Protein AF-0000000082329472 (afdb_homodimer)

Solvent-accessible surface area (backbone atoms only — not comparable to full-atom values): 17984 Å² total; per-residue (Å²): 95,43,20,29,29,38,86,86,65,51,63,32,35,42,75,46,81,57,96,64,35,24,39,30,28,33,61,80,72,48,50,73,49,78,43,54,45,92,45,48,41,83,45,92,51,50,44,34,43,56,31,31,60,64,31,50,66,41,44,51,48,46,28,45,64,30,60,41,51,52,56,44,5,48,53,45,47,27,67,52,73,35,66,44,25,54,67,57,50,46,71,47,38,99,50,53,70,70,60,46,50,53,52,52,51,51,31,36,75,68,48,33,32,41,80,42,76,36,96,88,34,66,19,38,29,63,27,74,49,32,52,52,17,54,60,46,47,44,58,79,68,68,70,64,65,67,78,78,74,77,77,75,79,77,79,79,76,75,82,76,85,76,128,95,43,21,29,29,38,86,85,66,51,63,32,35,40,75,44,80,57,96,64,34,25,39,30,26,34,61,81,71,46,50,72,47,78,42,53,45,91,44,48,41,82,46,95,50,50,44,34,44,56,29,30,60,61,30,51,64,41,44,49,47,45,28,45,64,30,60,40,50,53,58,45,5,49,55,45,46,27,67,52,73,36,65,44,25,54,67,56,49,46,69,46,38,99,50,54,71,69,59,47,50,52,53,52,49,51,33,36,74,69,48,32,32,42,82,43,75,37,97,90,34,65,18,38,28,63,28,73,48,33,52,52,17,52,60,46,46,43,59,80,68,68,70,64,65,64,78,77,76,77,77,74,77,77,79,80,77,74,82,78,80,82,124

Foldseek 3Di:
DFKKAFPVRAIWAFDADDDFWTWTARLLPRDIDIDGPVGIDTDPDHPVRSNVVNDPPLQSLCVVLDDDPVLVVVQVCCVVVNKDAPVRCVVVDPDDSVRVVVSVVSCVVSQQWDWDDDPNGIIIHGDPSNVVNVVVVDDPCPPPPPPPPPPPPPPPPDPDDDD/DFWKAFPVRAIWAFDADDDFWTWTARLLPRDIDIDGPVGIDTDPDHPVRSNVVNDPPLQSLCVVQDDDPVLVVVQVCCVVVNKDAPVRCVVVDPDDSVRVVVSVVSCVVSQQKDWDDDPNGIIIHGDPSNVVNVVVVDDPPPPPPPPPPPPPPPPPPDPDDDD

Secondary structure (DSSP, 8-state):
-EEEE-TTS-EEEEEEE-SSEEEEE-TTT--EEEEEGGG-EEESS-HHHHHHTTS-HHHHHHHHH--SHHHHHHHHHHHHH--EEHHHHHHHSS--HHHHHHHHHHHHHTTSEEEEEETTEEEEEE-HHHHHHHHHHS-GGGGG-------------------/-EEEE-TTS-EEEEEEE-SSEEEEE-TTT--EEEEEGGG-EE-SS-HHHHHHTTS-HHHHHHHHH--SHHHHHHHHHHHHH--EEHHHHHHHSS--HHHHHHHHHHHHHTTSEEEEEETTEEEEEE-HHHHHHHHHHS-GGGGG-------------------

InterPro domains:
  IPR036390 Winged helix DNA-binding domain superfamily [SSF46785] (56-137)
  IPR055770 Protein of unknown function DUF7346 [PF24037] (1-138)

Sequence (326 aa):
MKSVQDDTGKRYLLLKRSEHASLVRDPRNGNECYVQNDRLEDLDESPLETSARTVDDPVRTLLTAVHDEATLGLLIELAERGPLGVRTVLDAYDFCESDLHGRLTVLTAAGLLAETEVAGERGYRITDKCERALEGIRSADADSEGPVESSGTASSGGPDSASMKSVQDDTGKRYLLLKRSEHASLVRDPRNGNECYVQNDRLEDLDESPLETSARTVDDPVRTLLTAVHDEATLGLLIELAERGPLGVRTVLDAYDFCESDLHGRLTVLTAAGLLAETEVAGERGYRITDKCERALEGIRSADADSEGPVESSGTASSGGPDSAS

Organism: NCBI:txid2816475

Radius of gyration: 26.62 Å; Cα contacts (8 Å, |Δi|>4): 536; chains: 2; bounding box: 48×108×80 Å

Structure (mmCIF, N/CA/C/O backbone):
data_AF-0000000082329472-model_v1
#
loop_
_entity.id
_entity.type
_entity.pdbx_description
1 polymer 'Uncharacterized protein'
#
loop_
_atom_site.group_PDB
_atom_site.id
_atom_site.type_symbol
_atom_site.label_atom_id
_atom_site.label_alt_id
_atom_site.label_comp_id
_atom_site.label_asym_id
_atom_site.label_entity_id
_atom_site.label_seq_id
_atom_site.pdbx_PDB_ins_code
_atom_site.Cartn_x
_atom_site.Cartn_y
_atom_site.Cartn_z
_atom_site.occupancy
_atom_site.B_iso_or_equiv
_atom_site.auth_seq_id
_atom_site.auth_comp_id
_atom_site.auth_asym_id
_atom_site.auth_atom_id
_atom_site.pdbx_PDB_model_num
ATOM 1 N N . MET A 1 1 ? -2.51 -21.016 -15.523 1 84 1 MET A N 1
ATOM 2 C CA . MET A 1 1 ? -2.783 -21.203 -14.102 1 84 1 MET A CA 1
ATOM 3 C C . MET A 1 1 ? -4.148 -20.625 -13.734 1 84 1 MET A C 1
ATOM 5 O O . MET A 1 1 ? -4.566 -19.609 -14.281 1 84 1 MET A O 1
ATOM 9 N N . LYS A 1 2 ? -4.957 -21.438 -12.828 1 90.88 2 LYS A N 1
ATOM 10 C CA . LYS A 1 2 ? -6.289 -21.016 -12.422 1 90.88 2 LYS A CA 1
ATOM 11 C C . LYS A 1 2 ? -6.387 -20.906 -10.898 1 90.88 2 LYS A C 1
ATOM 13 O O . LYS A 1 2 ? -5.547 -21.438 -10.18 1 90.88 2 LYS A O 1
ATOM 18 N N . SER A 1 3 ? -7.445 -20.078 -10.477 1 94.88 3 SER A N 1
ATOM 19 C CA . SER A 1 3 ? -7.719 -19.969 -9.047 1 94.88 3 SER A CA 1
ATOM 20 C C . SER A 1 3 ? -8.844 -20.906 -8.617 1 94.88 3 SER A C 1
ATOM 22 O O . SER A 1 3 ? -9.828 -21.062 -9.344 1 94.88 3 SER A O 1
ATOM 24 N N . VAL A 1 4 ? -8.656 -21.531 -7.477 1 95.81 4 VAL A N 1
ATOM 25 C CA . VAL A 1 4 ? -9.695 -22.422 -6.938 1 95.81 4 VAL A CA 1
ATOM 26 C C . VAL A 1 4 ? -9.898 -22.125 -5.453 1 95.81 4 VAL A C 1
ATOM 28 O O . VAL A 1 4 ? -9.078 -21.453 -4.828 1 95.81 4 VAL A O 1
ATOM 31 N N . GLN A 1 5 ? -11.031 -22.531 -4.977 1 95.81 5 GLN A N 1
ATOM 32 C CA . GLN A 1 5 ? -11.352 -22.375 -3.562 1 95.81 5 GLN A CA 1
ATOM 33 C C . GLN A 1 5 ? -11.875 -23.688 -2.967 1 95.81 5 GLN A C 1
ATOM 35 O O . GLN A 1 5 ? -12.648 -24.406 -3.609 1 95.81 5 GLN A O 1
ATOM 40 N N . ASP A 1 6 ? -11.492 -23.969 -1.751 1 94.88 6 ASP A N 1
ATOM 41 C CA . ASP A 1 6 ? -12 -25.188 -1.104 1 94.88 6 ASP A CA 1
ATOM 42 C C . ASP A 1 6 ? -13.273 -24.891 -0.314 1 94.88 6 ASP A C 1
ATOM 44 O O . ASP A 1 6 ? -13.805 -23.781 -0.371 1 94.88 6 ASP A O 1
ATOM 48 N N . ASP A 1 7 ? -13.773 -25.875 0.371 1 91.94 7 ASP A N 1
ATOM 49 C CA . ASP A 1 7 ? -15.062 -25.766 1.055 1 91.94 7 ASP A CA 1
ATOM 50 C C . ASP A 1 7 ? -14.969 -24.812 2.252 1 91.94 7 ASP A C 1
ATOM 52 O O . ASP A 1 7 ? -15.984 -24.344 2.752 1 91.94 7 ASP A O 1
ATOM 56 N N . THR A 1 8 ? -13.75 -24.531 2.709 1 91.31 8 THR A N 1
ATOM 57 C CA . THR A 1 8 ? -13.57 -23.656 3.854 1 91.31 8 THR A CA 1
ATOM 58 C C . THR A 1 8 ? -13.469 -22.203 3.402 1 91.31 8 THR A C 1
ATOM 60 O O . THR A 1 8 ? -13.477 -21.281 4.227 1 91.31 8 THR A O 1
ATOM 63 N N . GLY A 1 9 ? -13.359 -21.984 2.17 1 91.56 9 GLY A N 1
ATOM 64 C CA . GLY A 1 9 ? -13.219 -20.641 1.633 1 91.56 9 GLY A CA 1
ATOM 65 C C . GLY A 1 9 ? -11.781 -20.25 1.351 1 91.56 9 GLY A C 1
ATOM 66 O O . GLY A 1 9 ? -11.516 -19.156 0.863 1 91.56 9 GLY A O 1
ATOM 67 N N . LYS A 1 10 ? -10.953 -21.219 1.706 1 93 10 LYS A N 1
ATOM 68 C CA . LYS A 1 10 ? -9.547 -20.953 1.427 1 93 10 LYS A CA 1
ATOM 69 C C . LYS A 1 10 ? -9.266 -21 -0.073 1 93 10 LYS A C 1
ATOM 71 O O . LYS A 1 10 ? -9.773 -21.875 -0.783 1 93 10 LYS A O 1
ATOM 76 N N . ARG A 1 11 ? -8.461 -20.047 -0.45 1 93.81 11 ARG A N 1
ATOM 77 C CA . ARG A 1 11 ? -8.164 -19.922 -1.873 1 93.81 11 ARG A CA 1
ATOM 78 C C . ARG A 1 11 ? -6.793 -20.516 -2.195 1 93.81 11 ARG A C 1
ATOM 80 O O . ARG A 1 11 ? -5.867 -20.422 -1.386 1 93.81 11 ARG A O 1
ATOM 87 N N . TYR A 1 12 ? -6.68 -21.125 -3.449 1 95.19 12 TYR A N 1
ATOM 88 C CA . TYR A 1 12 ? -5.445 -21.734 -3.922 1 95.19 12 TYR A CA 1
ATOM 89 C C . TYR A 1 12 ? -5.207 -21.422 -5.395 1 95.19 12 TYR A C 1
ATOM 91 O O . TYR A 1 12 ? -6.113 -20.969 -6.094 1 95.19 12 TYR A O 1
ATOM 99 N N . LEU A 1 13 ? -3.957 -21.578 -5.742 1 95.31 13 LEU A N 1
ATOM 100 C CA . LEU A 1 13 ? -3.596 -21.609 -7.156 1 95.31 13 LEU A CA 1
ATOM 101 C C . LEU A 1 13 ? -3.535 -23.031 -7.684 1 95.31 13 LEU A C 1
ATOM 103 O O . LEU A 1 13 ? -2.826 -23.875 -7.129 1 95.31 13 LEU A O 1
ATOM 107 N N . LEU A 1 14 ? -4.238 -23.297 -8.781 1 95.31 14 LEU A N 1
ATOM 108 C CA . LEU A 1 14 ? -4.277 -24.641 -9.359 1 95.31 14 LEU A CA 1
ATOM 109 C C . LEU A 1 14 ? -3.061 -24.875 -10.25 1 95.31 14 LEU A C 1
ATOM 111 O O . LEU A 1 14 ? -2.83 -24.141 -11.211 1 95.31 14 LEU A O 1
ATOM 115 N N . LEU A 1 15 ? -2.342 -25.875 -9.906 1 93.19 15 LEU A N 1
ATOM 116 C CA . LEU A 1 15 ? -1.138 -26.203 -10.664 1 93.19 15 LEU A CA 1
ATOM 117 C C . LEU A 1 15 ? -1.403 -27.312 -11.664 1 93.19 15 LEU A C 1
ATOM 119 O O . LEU A 1 15 ? -0.982 -27.234 -12.82 1 93.19 15 LEU A O 1
ATOM 123 N N . LYS A 1 16 ? -2.07 -28.359 -11.234 1 94.5 16 LYS A N 1
ATOM 124 C CA . LYS A 1 16 ? -2.377 -29.531 -12.055 1 94.5 16 LYS A CA 1
ATOM 125 C C . LYS A 1 16 ? -3.635 -30.234 -11.547 1 94.5 16 LYS A C 1
ATOM 127 O O . LYS A 1 16 ? -3.812 -30.406 -10.344 1 94.5 16 LYS A O 1
ATOM 132 N N . ARG A 1 17 ? -4.504 -30.562 -12.492 1 93.62 17 ARG A N 1
ATOM 133 C CA . ARG A 1 17 ? -5.707 -31.312 -12.125 1 93.62 17 ARG A CA 1
ATOM 134 C C . ARG A 1 17 ? -5.641 -32.75 -12.648 1 93.62 17 ARG A C 1
ATOM 136 O O . ARG A 1 17 ? -5.289 -32.969 -13.805 1 93.62 17 ARG A O 1
ATOM 143 N N . SER A 1 18 ? -5.84 -33.688 -11.703 1 93.75 18 SER A N 1
ATOM 144 C CA . SER A 1 18 ? -5.922 -35.094 -12.094 1 93.75 18 SER A CA 1
ATOM 145 C C . SER A 1 18 ? -7.348 -35.625 -11.969 1 93.75 18 SER A C 1
ATOM 147 O O . SER A 1 18 ? -8.289 -34.844 -11.766 1 93.75 18 SER A O 1
ATOM 149 N N . GLU A 1 19 ? -7.469 -36.938 -12.109 1 93.94 19 GLU A N 1
ATOM 150 C CA . GLU A 1 19 ? -8.797 -37.562 -12.141 1 93.94 19 GLU A CA 1
ATOM 151 C C . GLU A 1 19 ? -9.516 -37.375 -10.805 1 93.94 19 GLU A C 1
ATOM 153 O O . GLU A 1 19 ? -10.719 -37.125 -10.773 1 93.94 19 GLU A O 1
ATOM 158 N N . HIS A 1 20 ? -8.812 -37.469 -9.656 1 93.69 20 HIS A N 1
ATOM 159 C CA . HIS A 1 20 ? -9.508 -37.5 -8.375 1 93.69 20 HIS A CA 1
ATOM 160 C C . HIS A 1 20 ? -9.031 -36.344 -7.477 1 93.69 20 HIS A C 1
ATOM 162 O O . HIS A 1 20 ? -9.711 -36 -6.52 1 93.69 20 HIS A O 1
ATOM 168 N N . ALA A 1 21 ? -7.84 -35.844 -7.781 1 96.25 21 ALA A N 1
ATOM 169 C CA . ALA A 1 21 ? -7.27 -34.781 -6.945 1 96.25 21 ALA A CA 1
ATOM 170 C C . ALA A 1 21 ? -6.512 -33.75 -7.789 1 96.25 21 ALA A C 1
ATOM 172 O O . ALA A 1 21 ? -6.176 -34.031 -8.945 1 96.25 21 ALA A O 1
ATOM 173 N N . SER A 1 22 ? -6.395 -32.594 -7.215 1 96.19 22 SER A N 1
ATOM 174 C CA . SER A 1 22 ? -5.652 -31.547 -7.883 1 96.19 22 SER A CA 1
ATOM 175 C C . SER A 1 22 ? -4.484 -31.062 -7.027 1 96.19 22 SER A C 1
ATOM 177 O O . SER A 1 22 ? -4.594 -30.984 -5.801 1 96.19 22 SER A O 1
ATOM 179 N N . LEU A 1 23 ? -3.363 -30.812 -7.727 1 96.69 23 LEU A N 1
ATOM 180 C CA . LEU A 1 23 ? -2.24 -30.141 -7.074 1 96.69 23 LEU A CA 1
ATOM 181 C C . LEU A 1 23 ? -2.459 -28.641 -7.031 1 96.69 23 LEU A C 1
ATOM 183 O O . LEU A 1 23 ? -2.678 -28 -8.062 1 96.69 23 LEU A O 1
ATOM 187 N N . VAL A 1 24 ? -2.467 -28.141 -5.742 1 96.12 24 VAL A N 1
ATOM 188 C CA . VAL A 1 24 ? -2.695 -26.703 -5.586 1 96.12 24 VAL A CA 1
ATOM 189 C C . VAL A 1 24 ? -1.565 -26.078 -4.766 1 96.12 24 VAL A C 1
ATOM 191 O O . VAL A 1 24 ? -0.831 -26.797 -4.074 1 96.12 24 VAL A O 1
ATOM 194 N N . ARG A 1 25 ? -1.377 -24.766 -4.93 1 95.38 25 ARG A N 1
ATOM 195 C CA . ARG A 1 25 ? -0.39 -24.016 -4.148 1 95.38 25 ARG A CA 1
ATOM 196 C C . ARG A 1 25 ? -1.062 -22.969 -3.273 1 95.38 25 ARG A C 1
ATOM 198 O O . ARG A 1 25 ? -1.956 -22.25 -3.732 1 95.38 25 ARG A O 1
ATOM 205 N N . ASP A 1 26 ? -0.664 -22.922 -2.072 1 92.75 26 ASP A N 1
ATOM 206 C CA . ASP A 1 26 ? -1.098 -21.875 -1.165 1 92.75 26 ASP A CA 1
ATOM 207 C C . ASP A 1 26 ? -0.363 -20.562 -1.454 1 92.75 26 ASP A C 1
ATOM 209 O O . ASP A 1 26 ? 0.863 -20.5 -1.344 1 92.75 26 ASP A O 1
ATOM 213 N N . PRO A 1 27 ? -1.113 -19.594 -1.785 1 89.88 27 PRO A N 1
ATOM 214 C CA . PRO A 1 27 ? -0.442 -18.328 -2.119 1 89.88 27 PRO A CA 1
ATOM 215 C C . PRO A 1 27 ? 0.218 -17.672 -0.908 1 89.88 27 PRO A C 1
ATOM 217 O O . PRO A 1 27 ? 1.045 -16.766 -1.063 1 89.88 27 PRO A O 1
ATOM 220 N N . ARG A 1 28 ? -0.053 -18.078 0.291 1 86.75 28 ARG A N 1
ATOM 221 C CA . ARG A 1 28 ? 0.457 -17.438 1.506 1 86.75 28 ARG A CA 1
ATOM 222 C C . ARG A 1 28 ? 1.895 -17.875 1.78 1 86.75 28 ARG A C 1
ATOM 224 O O .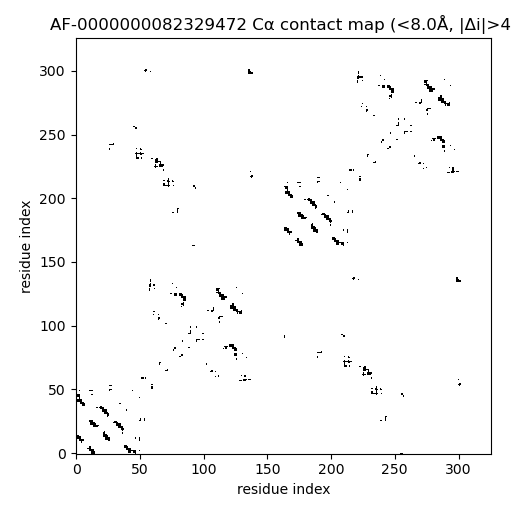 ARG A 1 28 ? 2.715 -17.062 2.221 1 86.75 28 ARG A O 1
ATOM 231 N N . ASN A 1 29 ? 2.113 -19.109 1.497 1 86.06 29 ASN A N 1
ATOM 232 C CA . ASN A 1 29 ? 3.434 -19.594 1.888 1 86.06 29 ASN A CA 1
ATOM 233 C C . ASN A 1 29 ? 4.113 -20.344 0.748 1 86.06 29 ASN A C 1
ATOM 235 O O . ASN A 1 29 ? 5.266 -20.766 0.877 1 86.06 29 ASN A O 1
ATOM 239 N N . GLY A 1 30 ? 3.467 -20.5 -0.301 1 88.62 30 GLY A N 1
ATOM 240 C CA . GLY A 1 30 ? 4.043 -21.141 -1.475 1 88.62 30 GLY A CA 1
ATOM 241 C C . GLY A 1 30 ? 4.02 -22.656 -1.401 1 88.62 30 GLY A C 1
ATOM 242 O O . GLY A 1 30 ? 4.457 -23.328 -2.332 1 88.62 30 GLY A O 1
ATOM 243 N N . ASN A 1 31 ? 3.445 -23.172 -0.32 1 91.81 31 ASN A N 1
ATOM 244 C CA . ASN A 1 31 ? 3.398 -24.625 -0.153 1 91.81 31 ASN A CA 1
ATOM 245 C C . ASN A 1 31 ? 2.412 -25.266 -1.123 1 91.81 31 ASN A C 1
ATOM 247 O O . ASN A 1 31 ? 1.354 -24.703 -1.406 1 91.81 31 ASN A O 1
ATOM 251 N N . GLU A 1 32 ? 2.865 -26.469 -1.584 1 95.12 32 GLU A N 1
ATOM 252 C CA . GLU A 1 32 ? 2.02 -27.234 -2.492 1 95.12 32 GLU A CA 1
ATOM 253 C C . GLU A 1 32 ? 1.398 -28.438 -1.788 1 95.12 32 GLU A C 1
ATOM 255 O O . GLU A 1 32 ? 2.051 -29.078 -0.969 1 95.12 32 GLU A O 1
ATOM 260 N N . CYS A 1 33 ? 0.104 -28.719 -2.076 1 95.56 33 CYS A N 1
ATOM 261 C CA . CYS A 1 33 ? -0.557 -29.891 -1.507 1 95.56 33 CYS A CA 1
ATOM 262 C C . CYS A 1 33 ? -1.614 -30.438 -2.459 1 95.56 33 CYS A C 1
ATOM 264 O O . CYS A 1 33 ? -2.018 -29.75 -3.402 1 95.56 33 CYS A O 1
ATOM 266 N N . TYR A 1 34 ? -1.961 -31.641 -2.26 1 96.69 34 TYR A N 1
ATOM 267 C CA . TYR A 1 34 ? -3.045 -32.25 -3.027 1 96.69 34 TYR A CA 1
ATOM 268 C C . TYR A 1 34 ? -4.379 -32.094 -2.311 1 96.69 34 TYR A C 1
ATOM 270 O O . TYR A 1 34 ? -4.465 -32.281 -1.096 1 96.69 34 TYR A O 1
ATOM 278 N N . VAL A 1 35 ? -5.395 -31.672 -3.057 1 95.75 35 VAL A N 1
ATOM 279 C CA . VAL A 1 35 ? -6.758 -31.547 -2.549 1 95.75 35 VAL A CA 1
ATOM 280 C C . VAL A 1 35 ? -7.719 -32.312 -3.447 1 95.75 35 VAL A C 1
ATOM 282 O O . VAL A 1 35 ? -7.586 -32.312 -4.672 1 95.75 35 VAL A O 1
ATOM 285 N N . GLN A 1 36 ? -8.641 -33.031 -2.791 1 96.25 36 GLN A N 1
ATOM 286 C CA . GLN A 1 36 ? -9.633 -33.781 -3.57 1 96.25 36 GLN A CA 1
ATOM 287 C C . GLN A 1 36 ? -10.445 -32.844 -4.457 1 96.25 36 GLN A C 1
ATOM 289 O O . GLN A 1 36 ? -10.82 -31.734 -4.027 1 96.25 36 GLN A O 1
ATOM 294 N N . ASN A 1 37 ? -10.703 -33.281 -5.664 1 95.44 37 ASN A N 1
ATOM 295 C CA . ASN A 1 37 ? -11.375 -32.438 -6.645 1 95.44 37 ASN A CA 1
ATOM 296 C C . ASN A 1 37 ? -12.766 -32.031 -6.168 1 95.44 37 ASN A C 1
ATOM 298 O O . ASN A 1 37 ? -13.227 -30.922 -6.461 1 95.44 37 ASN A O 1
ATOM 302 N N . ASP A 1 38 ? -13.445 -32.875 -5.441 1 94.88 38 ASP A N 1
ATOM 303 C CA . ASP A 1 38 ? -14.812 -32.594 -5.031 1 94.88 38 ASP A CA 1
ATOM 304 C C . ASP A 1 38 ? -14.859 -31.516 -3.959 1 94.88 38 ASP A C 1
ATOM 306 O O . ASP A 1 38 ? -15.922 -30.969 -3.654 1 94.88 38 ASP A O 1
ATOM 310 N N . ARG A 1 39 ? -13.695 -31.172 -3.49 1 95.62 39 ARG A N 1
ATOM 311 C CA . ARG A 1 39 ? -13.617 -30.125 -2.471 1 95.62 39 ARG A CA 1
ATOM 312 C C . ARG A 1 39 ? -13.219 -28.797 -3.086 1 95.62 39 ARG A C 1
ATOM 314 O O . ARG A 1 39 ? -13.062 -27.797 -2.375 1 95.62 39 ARG A O 1
ATOM 321 N N . LEU A 1 40 ? -13.023 -28.766 -4.352 1 95.88 40 LEU A N 1
ATOM 322 C CA . LEU A 1 40 ? -12.523 -27.562 -5 1 95.88 40 LEU A CA 1
ATOM 323 C C . LEU A 1 40 ? -13.555 -27 -5.977 1 95.88 40 LEU A C 1
ATOM 325 O O . LEU A 1 40 ? -14.242 -27.766 -6.656 1 95.88 40 LEU A O 1
ATOM 329 N N . GLU A 1 41 ? -13.641 -25.734 -5.992 1 96.12 41 GLU A N 1
ATOM 330 C CA . GLU A 1 41 ? -14.438 -25.016 -6.98 1 96.12 41 GLU A CA 1
ATOM 331 C C . GLU A 1 41 ? -13.594 -24 -7.742 1 96.12 41 GLU A C 1
ATOM 333 O O . GLU A 1 41 ? -12.734 -23.328 -7.16 1 96.12 41 GLU A O 1
ATOM 338 N N . ASP A 1 42 ? -13.844 -23.922 -8.984 1 95 42 ASP A N 1
ATOM 339 C CA . ASP A 1 42 ? -13.141 -22.938 -9.812 1 95 42 ASP A CA 1
ATOM 340 C C . ASP A 1 42 ? -13.617 -21.516 -9.5 1 95 42 ASP A C 1
ATOM 342 O O . ASP A 1 42 ? -14.812 -21.281 -9.328 1 95 42 ASP A O 1
ATOM 346 N N . LEU A 1 43 ? -12.656 -20.594 -9.445 1 93.31 43 LEU A N 1
ATOM 347 C CA . LEU A 1 43 ? -12.992 -19.188 -9.234 1 93.31 43 LEU A CA 1
ATOM 348 C C . LEU A 1 43 ? -12.773 -18.391 -10.508 1 93.31 43 LEU A C 1
ATOM 350 O O . LEU A 1 43 ? -11.906 -18.719 -11.32 1 93.31 43 LEU A O 1
ATOM 354 N N . ASP A 1 44 ? -13.516 -17.406 -10.688 1 90.38 44 ASP A N 1
ATOM 355 C CA . ASP A 1 44 ? -13.344 -16.484 -11.797 1 90.38 44 ASP A CA 1
ATOM 356 C C . ASP A 1 44 ? -12.25 -15.453 -11.492 1 90.38 44 ASP A C 1
ATOM 358 O O . ASP A 1 44 ? -11.828 -14.703 -12.375 1 90.38 44 ASP A O 1
ATOM 362 N N . GLU A 1 45 ? -11.641 -15.508 -10.461 1 90.88 45 GLU A N 1
ATOM 363 C CA . GLU A 1 45 ? -10.562 -14.633 -10.016 1 90.88 45 GLU A CA 1
ATOM 364 C C . GLU A 1 45 ? -9.227 -15.055 -10.617 1 90.88 45 GLU A C 1
ATOM 366 O O . GLU A 1 45 ? -8.922 -16.25 -10.711 1 90.88 45 GLU A O 1
ATOM 371 N N . SER A 1 46 ? -8.469 -14.094 -11.125 1 92.75 46 SER A N 1
ATOM 372 C CA . SER A 1 46 ? -7.164 -14.414 -11.688 1 92.75 46 SER A CA 1
ATOM 373 C C . SER A 1 46 ? -6.211 -14.938 -10.617 1 92.75 46 SER A C 1
ATOM 375 O O . SER A 1 46 ? -6.367 -14.617 -9.438 1 92.75 46 SER A O 1
ATOM 377 N N . PRO A 1 47 ? -5.18 -15.703 -11.023 1 93.75 47 PRO A N 1
ATOM 378 C CA . PRO A 1 47 ? -4.199 -16.219 -10.062 1 93.75 47 PRO A CA 1
ATOM 379 C C . PRO A 1 47 ? -3.482 -15.102 -9.305 1 93.75 47 PRO A C 1
ATOM 381 O O . PRO A 1 47 ? -3.221 -15.242 -8.109 1 93.75 47 PRO A O 1
ATOM 384 N N . LEU A 1 48 ? -3.248 -14.039 -10.016 1 95.38 48 LEU A N 1
ATOM 385 C CA . LEU A 1 48 ? -2.551 -12.938 -9.359 1 95.38 48 LEU A CA 1
ATOM 386 C C . LEU A 1 48 ? -3.461 -12.242 -8.352 1 95.38 48 LEU A C 1
ATOM 388 O O . LEU A 1 48 ? -3.002 -11.812 -7.289 1 95.38 48 LEU A O 1
ATOM 392 N N . GLU A 1 49 ? -4.691 -12.125 -8.672 1 94.06 49 GLU A N 1
ATOM 393 C CA . GLU A 1 49 ? -5.641 -11.57 -7.711 1 94.06 49 GLU A CA 1
ATOM 394 C C . GLU A 1 49 ? -5.762 -12.469 -6.477 1 94.06 49 GLU A C 1
ATOM 396 O O . GLU A 1 49 ? -5.891 -11.969 -5.355 1 94.06 49 GLU A O 1
ATOM 401 N N . THR A 1 50 ? -5.727 -13.758 -6.75 1 93.94 50 THR A N 1
ATOM 402 C CA . THR A 1 50 ? -5.762 -14.711 -5.645 1 93.94 50 THR A CA 1
ATOM 403 C C . THR A 1 50 ? -4.555 -14.523 -4.734 1 93.94 50 THR A C 1
ATOM 405 O O . THR A 1 50 ? -4.688 -14.531 -3.508 1 93.94 50 THR A O 1
ATOM 408 N N . SER A 1 51 ? -3.377 -14.336 -5.301 1 94.56 51 SER A N 1
ATOM 409 C CA . SER A 1 51 ? -2.174 -14.086 -4.512 1 94.56 51 SER A CA 1
ATOM 410 C C . SER A 1 51 ? -2.275 -12.773 -3.744 1 94.56 51 SER A C 1
ATOM 412 O O . SER A 1 51 ? -1.904 -12.703 -2.57 1 94.56 51 SER A O 1
ATOM 414 N N . ALA A 1 52 ? -2.842 -11.766 -4.375 1 95.25 52 ALA A N 1
ATOM 415 C CA . ALA A 1 52 ? -2.99 -10.453 -3.742 1 95.25 52 ALA A CA 1
ATOM 416 C C . ALA A 1 52 ? -3.895 -10.539 -2.516 1 95.25 52 ALA A C 1
ATOM 418 O O . ALA A 1 52 ? -3.725 -9.781 -1.559 1 95.25 52 ALA A O 1
ATOM 419 N N . ARG A 1 53 ? -4.781 -11.484 -2.482 1 93.12 53 ARG A N 1
ATOM 420 C CA . ARG A 1 53 ? -5.773 -11.578 -1.416 1 93.12 53 ARG A CA 1
ATOM 421 C C . ARG A 1 53 ? -5.152 -12.125 -0.136 1 93.12 53 ARG A C 1
ATOM 423 O O . ARG A 1 53 ? -5.82 -12.227 0.894 1 93.12 53 ARG A O 1
ATOM 430 N N . THR A 1 54 ? -3.865 -12.461 -0.217 1 91.69 54 THR A N 1
ATOM 431 C CA . THR A 1 54 ? -3.154 -12.773 1.017 1 91.69 54 THR A CA 1
ATOM 432 C C . THR A 1 54 ? -2.977 -11.531 1.877 1 91.69 54 THR A C 1
ATOM 434 O O . THR A 1 54 ? -2.664 -11.625 3.066 1 91.69 54 THR A O 1
ATOM 437 N N . VAL A 1 55 ? -3.156 -10.406 1.315 1 94.19 55 VAL A N 1
ATOM 438 C CA . VAL A 1 55 ? -3.182 -9.125 2.01 1 94.19 55 VAL A CA 1
ATOM 439 C C . VAL A 1 55 ? -4.621 -8.742 2.344 1 94.19 55 VAL A C 1
ATOM 441 O O . VAL A 1 55 ? -5.523 -8.93 1.524 1 94.19 55 VAL A O 1
ATOM 444 N N . ASP A 1 56 ? -4.809 -8.258 3.525 1 94.38 56 ASP A N 1
ATOM 445 C CA . ASP A 1 56 ? -6.16 -7.938 3.975 1 94.38 56 ASP A CA 1
ATOM 446 C C . ASP A 1 56 ? -6.797 -6.871 3.082 1 94.38 56 ASP A C 1
ATOM 448 O O . ASP A 1 56 ? -6.105 -5.996 2.559 1 94.38 56 ASP A O 1
ATOM 452 N N . ASP A 1 57 ? -8.062 -6.859 2.98 1 95.88 57 ASP A N 1
ATOM 453 C CA . ASP A 1 57 ? -8.836 -6.035 2.057 1 95.88 57 ASP A CA 1
ATOM 454 C C . ASP A 1 57 ? -8.562 -4.551 2.283 1 95.88 57 ASP A C 1
ATOM 456 O O . ASP A 1 57 ? -8.32 -3.805 1.332 1 95.88 57 ASP A O 1
ATOM 460 N N . PRO A 1 58 ? -8.594 -4.02 3.512 1 97.06 58 PRO A N 1
ATOM 461 C CA . PRO A 1 58 ? -8.352 -2.586 3.705 1 97.06 58 PRO A CA 1
ATOM 462 C C . PRO A 1 58 ? -6.996 -2.141 3.174 1 97.06 58 PRO A C 1
ATOM 464 O O . PRO A 1 58 ? -6.891 -1.086 2.541 1 97.06 58 PRO A O 1
ATOM 467 N N . VAL A 1 59 ? -6.012 -2.986 3.387 1 96.31 59 VAL A N 1
ATOM 468 C CA . VAL A 1 59 ? -4.668 -2.639 2.945 1 96.31 59 VAL A CA 1
ATOM 469 C C . VAL A 1 59 ? -4.586 -2.719 1.422 1 96.31 59 VAL A C 1
ATOM 471 O O . VAL A 1 59 ? -3.967 -1.867 0.781 1 96.31 59 VAL A O 1
ATOM 474 N N . ARG A 1 60 ? -5.227 -3.721 0.825 1 96.56 60 ARG A N 1
ATOM 475 C CA . ARG A 1 60 ? -5.246 -3.822 -0.631 1 96.56 60 ARG A CA 1
ATOM 476 C C . ARG A 1 60 ? -5.934 -2.615 -1.256 1 96.56 60 ARG A C 1
ATOM 478 O O . ARG A 1 60 ? -5.48 -2.09 -2.273 1 96.56 60 ARG A O 1
ATOM 485 N N . THR A 1 61 ? -7.02 -2.217 -0.612 1 97.31 61 THR A N 1
ATOM 486 C CA . THR A 1 61 ? -7.738 -1.046 -1.102 1 97.31 61 THR A CA 1
ATOM 487 C C . THR A 1 61 ? -6.859 0.198 -1.033 1 97.31 61 THR A C 1
ATOM 489 O O . THR A 1 61 ? -6.836 1.001 -1.968 1 97.31 61 THR A O 1
ATOM 492 N N . LEU A 1 62 ? -6.172 0.332 0.033 1 97.31 62 LEU A N 1
ATOM 493 C CA . LEU A 1 62 ? -5.238 1.441 0.191 1 97.31 62 LEU A CA 1
ATOM 494 C C . LEU A 1 62 ? -4.188 1.431 -0.916 1 97.31 62 LEU A C 1
ATOM 496 O O . LEU A 1 62 ? -3.945 2.457 -1.557 1 97.31 62 LEU A O 1
ATOM 500 N N . LEU A 1 63 ? -3.613 0.274 -1.203 1 95.81 63 LEU A N 1
ATOM 501 C CA . LEU A 1 63 ? -2.568 0.116 -2.209 1 95.81 63 LEU A CA 1
ATOM 502 C C . LEU A 1 63 ? -3.09 0.478 -3.596 1 95.81 63 LEU A C 1
ATOM 504 O O . LEU A 1 63 ? -2.367 1.07 -4.402 1 95.81 63 LEU A O 1
ATOM 508 N N . THR A 1 64 ? -4.289 0.185 -3.84 1 95.25 64 THR A N 1
ATOM 509 C CA . THR A 1 64 ? -4.812 0.361 -5.188 1 95.25 64 THR A CA 1
ATOM 510 C C . THR A 1 64 ? -5.363 1.771 -5.375 1 95.25 64 THR A C 1
ATOM 512 O O . THR A 1 64 ? -5.551 2.229 -6.504 1 95.25 64 THR A O 1
ATOM 515 N N . ALA A 1 65 ? -5.547 2.508 -4.254 1 96.94 65 ALA A N 1
ATOM 516 C CA . ALA A 1 65 ? -6.188 3.816 -4.355 1 96.94 65 ALA A CA 1
ATOM 517 C C . ALA A 1 65 ? -5.184 4.938 -4.098 1 96.94 65 ALA A C 1
ATOM 519 O O . ALA A 1 65 ? -5.414 6.082 -4.496 1 96.94 65 ALA A O 1
ATOM 520 N N . VAL A 1 66 ? -4.109 4.633 -3.422 1 96.25 66 VAL A N 1
ATOM 521 C CA . VAL A 1 66 ? -3.102 5.625 -3.062 1 96.25 66 VAL A CA 1
ATOM 522 C C . VAL A 1 66 ? -1.857 5.438 -3.928 1 96.25 66 VAL A C 1
ATOM 524 O O . VAL A 1 66 ? -1.174 4.418 -3.83 1 96.25 66 VAL A O 1
ATOM 527 N N . HIS A 1 67 ? -1.498 6.449 -4.699 1 90.88 67 HIS A N 1
ATOM 528 C CA . HIS A 1 67 ? -0.426 6.219 -5.664 1 90.88 67 HIS A CA 1
ATOM 529 C C . HIS A 1 67 ? 0.716 7.211 -5.461 1 90.88 67 HIS A C 1
ATOM 531 O O . HIS A 1 67 ? 1.648 7.262 -6.266 1 90.88 67 HIS A O 1
ATOM 537 N N . ASP A 1 68 ? 0.56 8.062 -4.418 1 95.31 68 ASP A N 1
ATOM 538 C CA . ASP A 1 68 ? 1.656 8.984 -4.121 1 95.31 68 ASP A CA 1
ATOM 539 C C . ASP A 1 68 ? 1.698 9.32 -2.635 1 95.31 68 ASP A C 1
ATOM 541 O O . ASP A 1 68 ? 0.742 9.055 -1.903 1 95.31 68 ASP A O 1
ATOM 545 N N . GLU A 1 69 ? 2.84 9.914 -2.262 1 95.5 69 GLU A N 1
ATOM 546 C CA . GLU A 1 69 ? 3.062 10.18 -0.846 1 95.5 69 GLU A CA 1
ATOM 547 C C . GLU A 1 69 ? 2.146 11.289 -0.344 1 95.5 69 GLU A C 1
ATOM 549 O O . GLU A 1 69 ? 1.729 11.289 0.816 1 95.5 69 GLU A O 1
ATOM 554 N N . ALA A 1 70 ? 1.798 12.242 -1.168 1 96.38 70 ALA A N 1
ATOM 555 C CA . ALA A 1 70 ? 0.893 13.312 -0.768 1 96.38 70 ALA A CA 1
ATOM 556 C C . ALA A 1 70 ? -0.485 12.766 -0.407 1 96.38 70 ALA A C 1
ATOM 558 O O . ALA A 1 70 ? -1.087 13.18 0.584 1 96.38 70 ALA A O 1
ATOM 559 N N . THR A 1 71 ? -0.958 11.852 -1.21 1 97.38 71 THR A N 1
ATOM 560 C CA . THR A 1 71 ? -2.244 11.227 -0.931 1 97.38 71 THR A CA 1
ATOM 561 C C . THR A 1 71 ? -2.186 10.422 0.366 1 97.38 71 THR A C 1
ATOM 563 O O . THR A 1 71 ? -3.1 10.492 1.189 1 97.38 71 THR A O 1
ATOM 566 N N . LEU A 1 72 ? -1.12 9.656 0.518 1 97.5 72 LEU A N 1
ATOM 567 C CA . LEU A 1 72 ? -0.93 8.93 1.77 1 97.5 72 LEU A CA 1
ATOM 568 C C . LEU A 1 72 ? -0.891 9.891 2.953 1 97.5 72 LEU A C 1
ATOM 570 O O . LEU A 1 72 ? -1.555 9.664 3.967 1 97.5 72 LEU A O 1
ATOM 574 N N . GLY A 1 73 ? -0.124 10.945 2.818 1 96.94 73 GLY A N 1
ATOM 575 C CA . GLY A 1 73 ? -0.026 11.953 3.865 1 96.94 73 GLY A CA 1
ATOM 576 C C . GLY A 1 73 ? -1.365 12.562 4.23 1 96.94 73 GLY A C 1
ATOM 577 O O . GLY A 1 73 ? -1.641 12.812 5.406 1 96.94 73 GLY A O 1
ATOM 578 N N . LEU A 1 74 ? -2.17 12.812 3.232 1 97.69 74 LEU A N 1
ATOM 579 C CA . LEU A 1 74 ? -3.496 13.375 3.471 1 97.69 74 LEU A CA 1
ATOM 580 C C . LEU A 1 74 ? -4.328 12.445 4.352 1 97.69 74 LEU A C 1
ATOM 582 O O . LEU A 1 74 ? -4.977 12.898 5.297 1 97.69 74 LEU A O 1
ATOM 586 N N . LEU A 1 75 ? -4.305 11.172 4.062 1 98.25 75 LEU A N 1
ATOM 587 C CA . LEU A 1 75 ? -5.051 10.211 4.863 1 98.25 75 LEU A CA 1
ATOM 588 C C . LEU A 1 75 ? -4.531 10.18 6.297 1 98.25 75 LEU A C 1
ATOM 590 O O . LEU A 1 75 ? -5.316 10.094 7.246 1 98.25 75 LEU A O 1
ATOM 594 N N . ILE A 1 76 ? -3.262 10.25 6.418 1 96.75 76 ILE A N 1
ATOM 595 C CA . ILE A 1 76 ? -2.654 10.227 7.746 1 96.75 76 ILE A CA 1
ATOM 596 C C . ILE A 1 76 ? -3.043 11.484 8.523 1 96.75 76 ILE A C 1
ATOM 598 O O . ILE A 1 76 ? -3.367 11.414 9.711 1 96.75 76 ILE A O 1
ATOM 602 N N . GLU A 1 77 ? -3.041 12.633 7.836 1 96.12 77 GLU A N 1
ATOM 603 C CA . GLU A 1 77 ? -3.477 13.867 8.477 1 96.12 77 GLU A CA 1
ATOM 604 C C . GLU A 1 77 ? -4.926 13.766 8.945 1 96.12 77 GLU A C 1
ATOM 606 O O . GLU A 1 77 ? -5.25 14.164 10.062 1 96.12 77 GLU A O 1
ATOM 611 N N . LEU A 1 78 ? -5.766 13.242 8.109 1 97.5 78 LEU A N 1
ATOM 612 C CA . LEU A 1 78 ? -7.172 13.102 8.477 1 97.5 78 LEU A CA 1
ATOM 613 C C . LEU A 1 78 ? -7.34 12.141 9.641 1 97.5 78 LEU A C 1
ATOM 615 O O . LEU A 1 78 ? -8.219 12.32 10.484 1 97.5 78 LEU A O 1
ATOM 619 N N . ALA A 1 79 ? -6.527 11.133 9.664 1 96.81 79 ALA A N 1
ATOM 620 C CA . ALA A 1 79 ? -6.586 10.164 10.758 1 96.81 79 ALA A CA 1
ATOM 621 C C . ALA A 1 79 ? -6.211 10.812 12.086 1 96.81 79 ALA A C 1
ATOM 623 O O . ALA A 1 79 ? -6.824 10.523 13.117 1 96.81 79 ALA A O 1
ATOM 624 N N . GLU A 1 80 ? -5.258 11.68 12.078 1 92.94 80 GLU A N 1
ATOM 625 C CA . GLU A 1 80 ? -4.707 12.234 13.312 1 92.94 80 GLU A CA 1
ATOM 626 C C . GLU A 1 80 ? -5.461 13.492 13.734 1 92.94 80 GLU A C 1
ATOM 628 O O . GLU A 1 80 ? -5.66 13.734 14.922 1 92.94 80 GLU A O 1
ATOM 633 N N . ARG A 1 81 ? -5.91 14.258 12.766 1 92.94 81 ARG A N 1
ATOM 634 C CA . ARG A 1 81 ? -6.539 15.539 13.07 1 92.94 81 ARG A CA 1
ATOM 635 C C . ARG A 1 81 ? -8.055 15.406 13.102 1 92.94 81 ARG A C 1
ATOM 637 O O . ARG A 1 81 ? -8.75 16.266 13.664 1 92.94 81 ARG A O 1
ATOM 644 N N . GLY A 1 82 ? -8.523 14.391 12.492 1 96.06 82 GLY A N 1
ATOM 645 C CA . GLY A 1 82 ? -9.961 14.297 12.273 1 96.06 82 GLY A CA 1
ATOM 646 C C . GLY A 1 82 ? -10.406 14.891 10.953 1 96.06 82 GLY A C 1
ATOM 647 O O . GLY A 1 82 ? -9.586 15.172 10.086 1 96.06 82 GLY A O 1
ATOM 648 N N . PRO A 1 83 ? -11.773 15.023 10.789 1 98 83 PRO A N 1
ATOM 649 C CA . PRO A 1 83 ? -12.312 15.539 9.523 1 98 83 PRO A CA 1
ATOM 650 C C . PRO A 1 83 ? -11.82 16.953 9.203 1 98 83 PRO A C 1
ATOM 652 O O . PRO A 1 83 ? -11.68 17.781 10.109 1 98 83 PRO A O 1
ATOM 655 N N . LEU A 1 84 ? -11.555 17.203 7.973 1 97.12 84 LEU A N 1
ATOM 656 C CA . LEU A 1 84 ? -11.117 18.516 7.504 1 97.12 84 LEU A CA 1
ATOM 657 C C . LEU A 1 84 ? -11.992 19 6.352 1 97.12 84 LEU A C 1
ATOM 659 O O . LEU A 1 84 ? -12.391 18.203 5.492 1 97.12 84 LEU A O 1
ATOM 663 N N . GLY A 1 85 ? -12.234 20.328 6.395 1 97.56 85 GLY A N 1
ATOM 664 C CA . GLY A 1 85 ? -12.922 20.938 5.27 1 97.56 85 GLY A CA 1
ATOM 665 C C . GLY A 1 85 ? -12.047 21.078 4.035 1 97.56 85 GLY A C 1
ATOM 666 O O . GLY A 1 85 ? -10.828 21.188 4.141 1 97.56 85 GLY A O 1
ATOM 667 N N . VAL A 1 86 ? -12.703 21.094 2.865 1 97.38 86 VAL A N 1
ATOM 668 C CA . VAL A 1 86 ? -12 21.188 1.593 1 97.38 86 VAL A CA 1
ATOM 669 C C . VAL A 1 86 ? -11.164 22.469 1.562 1 97.38 86 VAL A C 1
ATOM 671 O O . VAL A 1 86 ? -10 22.453 1.166 1 97.38 86 VAL A O 1
ATOM 674 N N . ARG A 1 87 ? -11.703 23.547 2.043 1 95.44 87 ARG A N 1
ATOM 675 C CA . ARG A 1 87 ? -11 24.828 2.043 1 95.44 87 ARG A CA 1
ATOM 676 C C . ARG A 1 87 ? -9.789 24.781 2.965 1 95.44 87 ARG A C 1
ATOM 678 O O . ARG A 1 87 ? -8.734 25.328 2.637 1 95.44 87 ARG A O 1
ATOM 685 N N . THR A 1 88 ? -10.008 24.172 4.105 1 93.94 88 THR A N 1
ATOM 686 C CA . THR A 1 88 ? -8.906 24.016 5.047 1 93.94 88 THR A CA 1
ATOM 687 C C . THR A 1 88 ? -7.762 23.234 4.41 1 93.94 88 THR A C 1
ATOM 689 O O . THR A 1 88 ? -6.594 23.609 4.555 1 93.94 88 THR A O 1
ATOM 692 N N . VAL A 1 89 ? -8.047 22.156 3.689 1 95.31 89 VAL A N 1
ATOM 693 C CA . VAL A 1 89 ? -7.047 21.312 3.031 1 95.31 89 VAL A CA 1
ATOM 694 C C . VAL A 1 89 ? -6.32 22.125 1.961 1 95.31 89 VAL A C 1
ATOM 696 O O . VAL A 1 89 ? -5.09 22.094 1.868 1 95.31 89 VAL A O 1
ATOM 699 N N . LEU A 1 90 ? -7.035 22.922 1.197 1 95.06 90 LEU A N 1
ATOM 700 C CA . LEU A 1 90 ? -6.453 23.734 0.125 1 95.06 90 LEU A CA 1
ATOM 701 C C . LEU A 1 90 ? -5.531 24.812 0.689 1 95.06 90 LEU A C 1
ATOM 703 O O . LEU A 1 90 ? -4.488 25.094 0.106 1 95.06 90 LEU A O 1
ATOM 707 N N . ASP A 1 91 ? -5.875 25.359 1.829 1 91.88 91 ASP A N 1
ATOM 708 C CA . ASP A 1 91 ? -5.105 26.438 2.449 1 91.88 91 ASP A CA 1
ATOM 709 C C . ASP A 1 91 ? -3.836 25.906 3.105 1 91.88 91 ASP A C 1
ATOM 711 O O . ASP A 1 91 ? -2.799 26.562 3.104 1 91.88 91 ASP A O 1
ATOM 715 N N . ALA A 1 92 ? -4 24.719 3.631 1 89.38 92 ALA A N 1
ATOM 716 C CA . ALA A 1 92 ? -2.936 24.203 4.484 1 89.38 92 ALA A CA 1
ATOM 717 C C . ALA A 1 92 ? -1.912 23.422 3.666 1 89.38 92 ALA A C 1
ATOM 719 O O . ALA A 1 92 ? -0.741 23.328 4.043 1 89.38 92 ALA A O 1
ATOM 720 N N . TYR A 1 93 ? -2.4 22.906 2.566 1 90.81 93 TYR A N 1
ATOM 721 C CA . TYR A 1 93 ? -1.522 21.984 1.844 1 90.81 93 TYR A CA 1
ATOM 722 C C . TYR A 1 93 ? -1.358 22.422 0.393 1 90.81 93 TYR A C 1
ATOM 724 O O . TYR A 1 93 ? -2.16 23.219 -0.121 1 90.81 93 TYR A O 1
ATOM 732 N N . ASP A 1 94 ? -0.33 22.047 -0.241 1 84.81 94 ASP A N 1
ATOM 733 C CA . ASP A 1 94 ? 0.07 22.547 -1.558 1 84.81 94 ASP A CA 1
ATOM 734 C C . ASP A 1 94 ? -0.652 21.781 -2.668 1 84.81 94 ASP A C 1
ATOM 736 O O . ASP A 1 94 ? -0.014 21.234 -3.574 1 84.81 94 ASP A O 1
ATOM 740 N N . PHE A 1 95 ? -2.006 21.719 -2.623 1 90.81 95 PHE A N 1
ATOM 741 C CA . PHE A 1 95 ? -2.814 21.156 -3.699 1 90.81 95 PHE A CA 1
ATOM 742 C C . PHE A 1 95 ? -3.486 22.266 -4.508 1 90.81 95 PHE A C 1
ATOM 744 O O . PHE A 1 95 ? -3.91 23.281 -3.947 1 90.81 95 PHE A O 1
ATOM 751 N N . CYS A 1 96 ? -3.51 22.094 -5.699 1 93.88 96 CYS A N 1
ATOM 752 C CA . CYS A 1 96 ? -4.5 22.859 -6.441 1 93.88 96 CYS A CA 1
ATOM 753 C C . CYS A 1 96 ? -5.879 22.219 -6.34 1 93.88 96 CYS A C 1
ATOM 755 O O . CYS A 1 96 ? -6 21.062 -5.969 1 93.88 96 CYS A O 1
ATOM 757 N N . GLU A 1 97 ? -6.898 23 -6.633 1 95.12 97 GLU A N 1
ATOM 758 C CA . GLU A 1 97 ? -8.273 22.562 -6.438 1 95.12 97 GLU A CA 1
ATOM 759 C C . GLU A 1 97 ? -8.578 21.312 -7.254 1 95.12 97 GLU A C 1
ATOM 761 O O . GLU A 1 97 ? -9.164 20.359 -6.738 1 95.12 97 GLU A O 1
ATOM 766 N N . SER A 1 98 ? -8.227 21.25 -8.5 1 96.31 98 SER A N 1
ATOM 767 C CA . SER A 1 98 ? -8.508 20.109 -9.352 1 96.31 98 SER A CA 1
ATOM 768 C C . SER A 1 98 ? -7.789 18.859 -8.867 1 96.31 98 SER A C 1
ATOM 770 O O . SER A 1 98 ? -8.344 17.75 -8.914 1 96.31 98 SER A O 1
ATOM 772 N N . ASP A 1 99 ? -6.586 19.031 -8.453 1 96.12 99 ASP A N 1
ATOM 773 C CA . ASP A 1 99 ? -5.781 17.922 -7.938 1 96.12 99 ASP A CA 1
ATOM 774 C C . ASP A 1 99 ? -6.402 17.328 -6.676 1 96.12 99 ASP A C 1
ATOM 776 O O . ASP A 1 99 ? -6.535 16.109 -6.555 1 96.12 99 ASP A O 1
ATOM 780 N N . LEU A 1 100 ? -6.754 18.188 -5.789 1 97.12 100 LEU A N 1
ATOM 781 C CA . LEU A 1 100 ? -7.391 17.734 -4.559 1 97.12 100 LEU A CA 1
ATOM 782 C C . LEU A 1 100 ? -8.711 17.031 -4.859 1 97.12 100 LEU A C 1
ATOM 784 O O . LEU A 1 100 ? -8.984 15.953 -4.316 1 97.12 100 LEU A O 1
ATOM 788 N N . HIS A 1 101 ? -9.523 17.562 -5.648 1 97.44 101 HIS A N 1
ATOM 789 C CA . HIS A 1 101 ? -10.82 16.984 -5.969 1 97.44 101 HIS A CA 1
ATOM 790 C C . HIS A 1 101 ? -10.664 15.594 -6.57 1 97.44 101 HIS A C 1
ATOM 792 O O . HIS A 1 101 ? -11.406 14.672 -6.223 1 97.44 101 HIS A O 1
ATOM 798 N N . GLY A 1 102 ? -9.727 15.469 -7.496 1 97.81 102 GLY A N 1
ATOM 799 C CA . GLY A 1 102 ? -9.461 14.156 -8.062 1 97.81 102 GLY A CA 1
ATOM 800 C C . GLY A 1 102 ? -9.117 13.109 -7.012 1 97.81 102 GLY A C 1
ATOM 801 O O . GLY A 1 102 ? -9.641 11.992 -7.047 1 97.81 102 GLY A O 1
ATOM 802 N N . ARG A 1 103 ? -8.258 13.445 -6.098 1 97.75 103 ARG A N 1
ATOM 803 C CA . ARG A 1 103 ? -7.867 12.531 -5.027 1 97.75 103 ARG A CA 1
ATOM 804 C C . ARG A 1 103 ? -9.055 12.195 -4.137 1 97.75 103 ARG A C 1
ATOM 806 O O . ARG A 1 103 ? -9.258 11.031 -3.768 1 97.75 103 ARG A O 1
ATOM 813 N N . LEU A 1 104 ? -9.82 13.234 -3.791 1 98.31 104 LEU A N 1
ATOM 814 C CA . LEU A 1 104 ? -10.992 13.031 -2.938 1 98.31 104 LEU A CA 1
ATOM 815 C C . LEU A 1 104 ? -12 12.109 -3.613 1 98.31 104 LEU A C 1
ATOM 817 O O . LEU A 1 104 ? -12.594 11.25 -2.961 1 98.31 104 LEU A O 1
ATOM 821 N N . THR A 1 105 ? -12.164 12.258 -4.887 1 98.31 105 THR A N 1
ATOM 822 C CA . THR A 1 105 ? -13.086 11.43 -5.656 1 98.31 105 THR A CA 1
ATOM 823 C C . THR A 1 105 ? -12.633 9.969 -5.656 1 98.31 105 THR A C 1
ATOM 825 O O . THR A 1 105 ? -13.422 9.07 -5.363 1 98.31 105 THR A O 1
ATOM 828 N N . VAL A 1 106 ? -11.461 9.711 -5.926 1 98.06 106 VAL A N 1
ATOM 829 C CA . VAL A 1 106 ? -10.906 8.359 -5.988 1 98.06 106 VAL A CA 1
ATOM 830 C C . VAL A 1 106 ? -10.992 7.707 -4.613 1 98.06 106 VAL A C 1
ATOM 832 O O . VAL A 1 106 ? -11.453 6.566 -4.488 1 98.06 106 VAL A O 1
ATOM 835 N N . LEU A 1 107 ? -10.555 8.414 -3.584 1 98.69 107 LEU A N 1
ATOM 836 C CA . LEU A 1 107 ? -10.508 7.867 -2.23 1 98.69 107 LEU A CA 1
ATOM 837 C C . LEU A 1 107 ? -11.906 7.598 -1.704 1 98.69 107 LEU A C 1
ATOM 839 O O . LEU A 1 107 ? -12.125 6.625 -0.977 1 98.69 107 LEU A O 1
ATOM 843 N N . THR A 1 108 ? -12.859 8.477 -2.047 1 98.81 108 THR A N 1
ATOM 844 C CA . THR A 1 108 ? -14.25 8.273 -1.649 1 98.81 108 THR A CA 1
ATOM 845 C C . THR A 1 108 ? -14.844 7.062 -2.367 1 98.81 108 THR A C 1
ATOM 847 O O . THR A 1 108 ? -15.5 6.227 -1.743 1 98.81 108 THR A O 1
ATOM 850 N N . ALA A 1 109 ? -14.578 6.926 -3.637 1 98.56 109 ALA A N 1
ATOM 851 C CA . ALA A 1 109 ? -15.062 5.789 -4.414 1 98.56 109 ALA A CA 1
ATOM 852 C C . ALA A 1 109 ? -14.477 4.48 -3.891 1 98.56 109 ALA A C 1
ATOM 854 O O . ALA A 1 109 ? -15.141 3.439 -3.922 1 98.56 109 ALA A O 1
ATOM 855 N N . ALA A 1 110 ? -13.289 4.527 -3.363 1 98.06 110 ALA A N 1
ATOM 856 C CA . ALA A 1 110 ? -12.602 3.35 -2.844 1 98.06 110 ALA A CA 1
ATOM 857 C C . ALA A 1 110 ? -13.086 3.01 -1.437 1 98.06 110 ALA A C 1
ATOM 859 O O . ALA A 1 110 ? -12.688 1.991 -0.867 1 98.06 110 ALA A O 1
ATOM 860 N N . GLY A 1 111 ? -13.859 3.895 -0.889 1 98.75 111 GLY A N 1
ATOM 861 C CA . GLY A 1 111 ? -14.398 3.658 0.44 1 98.75 111 GLY A CA 1
ATOM 862 C C . GLY A 1 111 ? -13.438 4.035 1.552 1 98.75 111 GLY A C 1
ATOM 863 O O . GLY A 1 111 ? -13.602 3.6 2.693 1 98.75 111 GLY A O 1
ATOM 864 N N . LEU A 1 112 ? -12.445 4.793 1.273 1 98.81 112 LEU A N 1
ATOM 865 C CA . LEU A 1 112 ? -11.453 5.184 2.271 1 98.81 112 LEU A CA 1
ATOM 866 C C . LEU A 1 112 ? -11.82 6.516 2.914 1 98.81 112 LEU A C 1
ATOM 868 O O . LEU A 1 112 ? -11.43 6.793 4.047 1 98.81 112 LEU A O 1
ATOM 872 N N . LEU A 1 113 ? -12.555 7.328 2.176 1 98.88 113 LEU A N 1
ATOM 873 C CA . LEU A 1 113 ? -13.047 8.602 2.689 1 98.88 113 LEU A CA 1
ATOM 874 C C . LEU A 1 113 ? -14.57 8.648 2.66 1 98.88 113 LEU A C 1
ATOM 876 O O . LEU A 1 113 ? -15.203 7.988 1.83 1 98.88 113 LEU A O 1
ATOM 880 N N . ALA A 1 114 ? -15.109 9.367 3.531 1 98.88 114 ALA A N 1
ATOM 881 C CA . ALA A 1 114 ? -16.531 9.703 3.535 1 98.88 114 ALA A CA 1
ATOM 882 C C . ALA A 1 114 ? -16.734 11.211 3.643 1 98.88 114 ALA A C 1
ATOM 884 O O . ALA A 1 114 ? -16.031 11.891 4.402 1 98.88 114 ALA A O 1
ATOM 885 N N . GLU A 1 115 ? -17.672 11.727 2.852 1 98.5 115 GLU A N 1
ATOM 886 C CA . GLU A 1 115 ? -18 13.148 2.928 1 98.5 115 GLU A CA 1
ATOM 887 C C . GLU A 1 115 ? -18.688 13.484 4.25 1 98.5 115 GLU A C 1
ATOM 889 O O . GLU A 1 115 ? -19.484 12.688 4.762 1 98.5 115 GLU A O 1
ATOM 894 N N . THR A 1 116 ? -18.328 14.617 4.805 1 98.25 116 THR A N 1
ATOM 895 C CA . THR A 1 116 ? -18.953 15.109 6.027 1 98.25 116 THR A CA 1
ATOM 896 C C . THR A 1 116 ? -19 16.641 6.031 1 98.25 116 THR A C 1
ATOM 898 O O . THR A 1 116 ? -18.531 17.281 5.09 1 98.25 116 THR A O 1
ATOM 901 N N . GLU A 1 117 ? -19.734 17.203 6.988 1 97.56 117 GLU A N 1
ATOM 902 C CA . GLU A 1 117 ? -19.766 18.656 7.176 1 97.56 117 GLU A CA 1
ATOM 903 C C . GLU A 1 117 ? -18.797 19.094 8.273 1 97.56 117 GLU A C 1
ATOM 905 O O . GLU A 1 117 ? -18.812 18.531 9.375 1 97.56 117 GLU A O 1
ATOM 910 N N . VAL A 1 118 ? -17.938 19.984 7.914 1 96.94 118 VAL A N 1
ATOM 911 C CA . VAL A 1 118 ? -17 20.562 8.875 1 96.94 118 VAL A CA 1
ATOM 912 C C . VAL A 1 118 ? -17.203 22.062 8.945 1 96.94 118 VAL A C 1
ATOM 914 O O . VAL A 1 118 ? -16.938 22.781 7.973 1 96.94 118 VAL A O 1
ATOM 917 N N . ALA A 1 119 ? -17.609 22.562 10.141 1 94.88 119 ALA A N 1
ATOM 918 C CA . ALA A 1 119 ? -17.875 23.984 10.336 1 94.88 119 ALA A CA 1
ATOM 919 C C . ALA A 1 119 ? -18.781 24.531 9.242 1 94.88 119 ALA A C 1
ATOM 921 O O . ALA A 1 119 ? -18.484 25.562 8.641 1 94.88 119 ALA A O 1
ATOM 922 N N . GLY A 1 120 ? -19.781 23.781 8.836 1 95.62 120 GLY A N 1
ATOM 923 C CA . GLY A 1 120 ? -20.812 24.203 7.906 1 95.62 120 GLY A CA 1
ATOM 924 C C . GLY A 1 120 ? -20.406 24.062 6.453 1 95.62 120 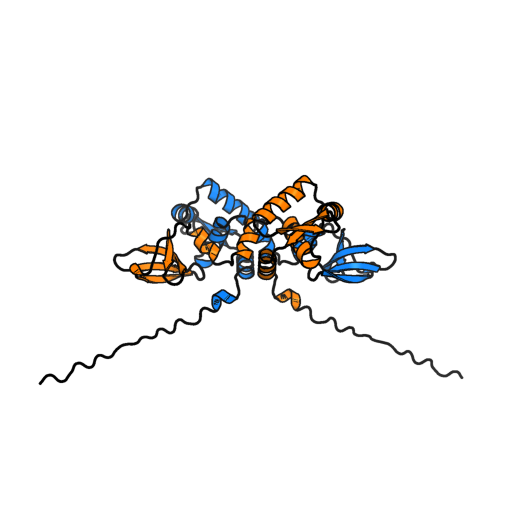GLY A C 1
ATOM 925 O O . GLY A 1 120 ? -21.141 24.469 5.551 1 95.62 120 GLY A O 1
ATOM 926 N N . GLU A 1 121 ? -19.281 23.547 6.238 1 95.94 121 GLU A N 1
ATOM 927 C CA . GLU A 1 121 ? -18.797 23.375 4.867 1 95.94 121 GLU A CA 1
ATOM 928 C C . GLU A 1 121 ? -18.516 21.922 4.547 1 95.94 121 GLU A C 1
ATOM 930 O O . GLU A 1 121 ? -18.406 21.078 5.453 1 95.94 121 GLU A O 1
ATOM 935 N N . ARG A 1 122 ? -18.406 21.672 3.225 1 97.31 122 ARG A N 1
ATOM 936 C CA . ARG A 1 122 ? -18.094 20.312 2.795 1 97.31 122 ARG A CA 1
ATOM 937 C C . ARG A 1 122 ? -16.688 19.891 3.254 1 97.31 122 ARG A C 1
ATOM 939 O O . ARG A 1 122 ? -15.734 20.656 3.096 1 97.31 122 ARG A O 1
ATOM 946 N N . GLY A 1 123 ? -16.609 18.703 3.85 1 98.56 123 GLY A N 1
ATOM 947 C CA . GLY A 1 123 ? -15.352 18.141 4.281 1 98.56 123 GLY A CA 1
ATOM 948 C C . GLY A 1 123 ? -15.305 16.625 4.164 1 98.56 123 GLY A C 1
ATOM 949 O O . GLY A 1 123 ? -16.188 16.016 3.557 1 98.56 123 GLY A O 1
ATOM 950 N N . TYR A 1 124 ? -14.234 16.062 4.645 1 98.75 124 TYR A N 1
ATOM 951 C CA . TYR A 1 124 ? -14.055 14.609 4.539 1 98.75 124 TYR A CA 1
ATOM 952 C C . TYR A 1 124 ? -13.414 14.047 5.801 1 98.75 124 TYR A C 1
ATOM 954 O O . TYR A 1 124 ? -12.641 14.734 6.469 1 98.75 124 TYR A O 1
ATOM 962 N N . ARG A 1 125 ? -13.789 12.836 6.113 1 98.75 125 ARG A N 1
ATOM 963 C CA . ARG A 1 125 ? -13.18 12.031 7.168 1 98.75 125 ARG A CA 1
ATOM 964 C C . ARG A 1 125 ? -12.773 10.664 6.645 1 98.75 125 ARG A C 1
ATOM 966 O O . ARG A 1 125 ? -13.312 10.188 5.645 1 98.75 125 ARG A O 1
ATOM 973 N N . ILE A 1 126 ? -11.828 10.016 7.328 1 98.69 126 ILE A N 1
ATOM 974 C CA . ILE A 1 126 ? -11.484 8.648 6.938 1 98.69 126 ILE A CA 1
ATOM 975 C C . ILE A 1 126 ? -12.57 7.691 7.422 1 98.69 126 ILE A C 1
ATOM 977 O O . ILE A 1 126 ? -13.25 7.961 8.414 1 98.69 126 ILE A O 1
ATOM 981 N N . THR A 1 127 ? -12.719 6.637 6.723 1 98.81 127 THR A N 1
ATOM 982 C CA . THR A 1 127 ? -13.648 5.582 7.109 1 98.81 127 THR A CA 1
ATOM 983 C C . THR A 1 127 ? -12.969 4.582 8.039 1 98.81 127 THR A C 1
ATOM 985 O O . THR A 1 127 ? -11.758 4.641 8.242 1 98.81 127 THR A O 1
ATOM 988 N N . ASP A 1 128 ? -13.812 3.689 8.625 1 98.31 128 ASP A N 1
ATOM 989 C CA . ASP A 1 128 ? -13.266 2.584 9.414 1 98.31 128 ASP A CA 1
ATOM 990 C C . ASP A 1 128 ? -12.32 1.733 8.578 1 98.31 128 ASP A C 1
ATOM 992 O O . ASP A 1 128 ? -11.305 1.245 9.078 1 98.31 128 ASP A O 1
ATOM 996 N N . LYS A 1 129 ? -12.656 1.505 7.328 1 98.19 129 LYS A N 1
ATOM 997 C CA . LYS A 1 129 ? -11.805 0.748 6.414 1 98.19 129 LYS A CA 1
ATOM 998 C C . LYS A 1 129 ? -10.43 1.397 6.277 1 98.19 129 LYS A C 1
ATOM 1000 O O . LYS A 1 129 ? -9.406 0.71 6.312 1 98.19 129 LYS A O 1
ATOM 1005 N N . CYS A 1 130 ? -10.469 2.684 6.125 1 98.56 130 CYS A N 1
ATOM 1006 C CA . CYS A 1 130 ? -9.211 3.408 5.984 1 98.56 130 CYS A CA 1
ATOM 1007 C C . CYS A 1 130 ? -8.383 3.326 7.262 1 98.56 130 CYS A C 1
ATOM 1009 O O . CYS A 1 130 ? -7.164 3.172 7.211 1 98.56 130 CYS A O 1
ATOM 1011 N N . GLU A 1 131 ? -9.07 3.477 8.383 1 97.31 131 GLU A N 1
ATOM 1012 C CA . GLU A 1 131 ? -8.367 3.361 9.656 1 97.31 131 GLU A CA 1
ATOM 1013 C C . GLU A 1 131 ? -7.664 2.014 9.789 1 97.31 131 GLU A C 1
ATOM 1015 O O . GLU A 1 131 ? -6.5 1.948 10.18 1 97.31 131 GLU A O 1
ATOM 1020 N N . ARG A 1 132 ? -8.312 0.996 9.445 1 96.25 132 ARG A N 1
ATOM 1021 C CA . ARG A 1 132 ? -7.742 -0.347 9.5 1 96.25 132 ARG A CA 1
ATOM 1022 C C . ARG A 1 132 ? -6.578 -0.489 8.523 1 96.25 132 ARG A C 1
ATOM 1024 O O . ARG A 1 132 ? -5.574 -1.136 8.844 1 96.25 132 ARG A O 1
ATOM 1031 N N . ALA A 1 133 ? -6.707 0.078 7.371 1 96.88 133 ALA A N 1
ATOM 1032 C CA . ALA A 1 133 ? -5.641 0.024 6.375 1 96.88 133 ALA A CA 1
ATOM 1033 C C . ALA A 1 133 ? -4.375 0.708 6.891 1 96.88 133 ALA A C 1
ATOM 1035 O O . ALA A 1 133 ? -3.279 0.155 6.789 1 96.88 133 ALA A O 1
ATOM 1036 N N . LEU A 1 134 ? -4.586 1.882 7.426 1 96.44 134 LEU A N 1
ATOM 1037 C CA . LEU 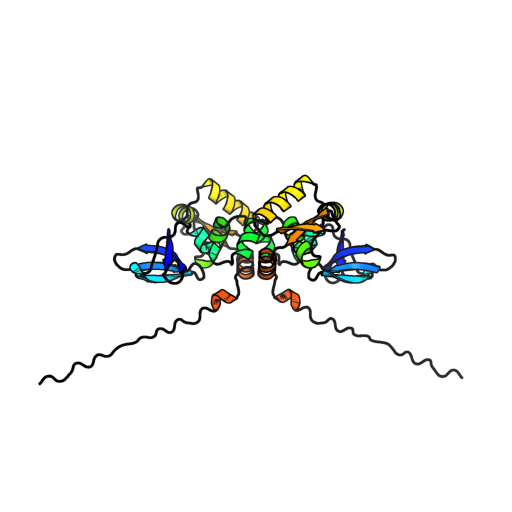A 1 134 ? -3.443 2.641 7.93 1 96.44 134 LEU A CA 1
ATOM 1038 C C . LEU A 1 134 ? -2.777 1.913 9.094 1 96.44 134 LEU A C 1
ATOM 1040 O O . LEU A 1 134 ? -1.549 1.912 9.203 1 96.44 134 LEU A O 1
ATOM 1044 N N . GLU A 1 135 ? -3.576 1.317 9.961 1 93.06 135 GLU A N 1
ATOM 1045 C CA . GLU A 1 135 ? -3.035 0.521 11.062 1 93.06 135 GLU A CA 1
ATOM 1046 C C . GLU A 1 135 ? -2.211 -0.653 10.539 1 93.06 135 GLU A C 1
ATOM 1048 O O . GLU A 1 135 ? -1.188 -1.01 11.125 1 93.06 135 GLU A O 1
ATOM 1053 N N . GLY A 1 136 ? -2.672 -1.175 9.453 1 93.06 136 GLY A N 1
ATOM 1054 C CA . GLY A 1 136 ? -2.027 -2.342 8.867 1 93.06 136 GLY A CA 1
ATOM 1055 C C . GLY A 1 136 ? -0.679 -2.033 8.25 1 93.06 136 GLY A C 1
ATOM 1056 O O . GLY A 1 136 ? 0.127 -2.936 8.023 1 93.06 136 GLY A O 1
ATOM 1057 N N . ILE A 1 137 ? -0.422 -0.799 7.988 1 93.38 137 ILE A N 1
ATOM 1058 C CA . ILE A 1 137 ? 0.843 -0.507 7.32 1 93.38 137 ILE A CA 1
ATOM 1059 C C . ILE A 1 137 ? 1.756 0.271 8.266 1 93.38 137 ILE A C 1
ATOM 1061 O O . ILE A 1 137 ? 2.891 0.602 7.91 1 93.38 137 ILE A O 1
ATOM 1065 N N . ARG A 1 138 ? 1.287 0.561 9.422 1 82.06 138 ARG A N 1
ATOM 1066 C CA . ARG A 1 138 ? 2.102 1.277 10.398 1 82.06 138 ARG A CA 1
ATOM 1067 C C . ARG A 1 138 ? 3.117 0.347 11.055 1 82.06 138 ARG A C 1
ATOM 1069 O O . ARG A 1 138 ? 2.84 -0.836 11.258 1 82.06 138 ARG A O 1
ATOM 1076 N N . SER A 1 139 ? 4.469 0.677 10.992 1 66 139 SER A N 1
ATOM 1077 C CA . SER A 1 139 ? 5.535 -0.11 11.602 1 66 139 SER A CA 1
ATOM 1078 C C . SER A 1 139 ? 5.32 -0.267 13.102 1 66 139 SER A C 1
ATOM 1080 O O . SER A 1 139 ? 4.828 0.65 13.758 1 66 139 SER A O 1
ATOM 1082 N N . ALA A 1 140 ? 5.27 -1.561 13.602 1 50.28 140 ALA A N 1
ATOM 1083 C CA . ALA A 1 140 ? 5.207 -1.825 15.039 1 50.28 140 ALA A CA 1
ATOM 1084 C C . ALA A 1 140 ? 6.184 -0.932 15.805 1 50.28 140 ALA A C 1
ATOM 1086 O O . ALA A 1 140 ? 5.926 -0.565 16.953 1 50.28 140 ALA A O 1
ATOM 1087 N N . ASP A 1 141 ? 7.371 -0.674 15.344 1 48.03 141 ASP A N 1
ATOM 1088 C CA . ASP A 1 141 ? 8.422 -0.071 16.156 1 48.03 141 ASP A CA 1
ATOM 1089 C C . ASP A 1 141 ? 8.078 1.377 16.516 1 48.03 141 ASP A C 1
ATOM 1091 O O . ASP A 1 141 ? 8.82 2.033 17.25 1 48.03 141 ASP A O 1
ATOM 1095 N N . ALA A 1 142 ? 7.172 1.98 15.867 1 46.84 142 ALA A N 1
ATOM 1096 C CA . ALA A 1 142 ? 7.031 3.391 16.219 1 46.84 142 ALA A CA 1
ATOM 1097 C C . ALA A 1 142 ? 6.727 3.553 17.703 1 46.84 142 ALA A C 1
ATOM 1099 O O . ALA A 1 142 ? 6.969 4.613 18.281 1 46.84 142 ALA A O 1
ATOM 1100 N N . ASP A 1 143 ? 5.977 2.693 18.219 1 42.19 143 ASP A N 1
ATOM 1101 C CA . ASP A 1 143 ? 5.609 2.98 19.609 1 42.19 143 ASP A CA 1
ATOM 1102 C C . ASP A 1 143 ? 6.816 2.854 20.531 1 42.19 143 ASP A C 1
ATOM 1104 O O . ASP A 1 143 ? 6.695 3.039 21.75 1 42.19 143 ASP A O 1
ATOM 1108 N N . SER A 1 144 ? 7.805 2.199 20.062 1 38.25 144 SER A N 1
ATOM 1109 C CA . SER A 1 144 ? 8.758 1.976 21.141 1 38.25 144 SER A CA 1
ATOM 1110 C C . SER A 1 144 ? 9.492 3.262 21.5 1 38.25 144 SER A C 1
ATOM 1112 O O . SER A 1 144 ? 10.719 3.264 21.656 1 38.25 144 SER A O 1
ATOM 1114 N N . GLU A 1 145 ? 9.133 4.348 21 1 38.75 145 GLU A N 1
ATOM 1115 C CA . GLU A 1 145 ? 9.883 5.41 21.656 1 38.75 145 GLU A CA 1
ATOM 1116 C C . GLU A 1 145 ? 9.633 5.414 23.156 1 38.75 145 GLU A C 1
ATOM 1118 O O . GLU A 1 145 ? 8.484 5.43 23.609 1 38.75 145 GLU A O 1
ATOM 1123 N N . GLY A 1 146 ? 10.469 4.766 23.906 1 35.84 146 GLY A N 1
ATOM 1124 C CA . GLY A 1 146 ? 10.594 4.82 25.359 1 35.84 146 GLY A CA 1
ATOM 1125 C C . GLY A 1 146 ? 10.297 6.195 25.922 1 35.84 146 GLY A C 1
ATOM 1126 O O . GLY A 1 146 ? 10.312 7.191 25.203 1 35.84 146 GLY A O 1
ATOM 1127 N N . PRO A 1 147 ? 9.562 6.281 26.906 1 39.66 147 PRO A N 1
ATOM 1128 C CA . PRO A 1 147 ? 9.25 7.504 27.656 1 39.66 147 PRO A CA 1
ATOM 1129 C C . PRO A 1 147 ? 10.461 8.43 27.797 1 39.66 147 PRO A C 1
ATOM 1131 O O . PRO A 1 147 ? 11.586 7.961 27.969 1 39.66 147 PRO A O 1
ATOM 1134 N N . VAL A 1 148 ? 10.594 9.43 27.094 1 39.06 148 VAL A N 1
ATOM 1135 C CA . VAL A 1 148 ? 11.594 10.438 27.438 1 39.06 148 VAL A CA 1
ATOM 1136 C C . VAL A 1 148 ? 11.523 10.719 28.938 1 39.06 148 VAL A C 1
ATOM 1138 O O . VAL A 1 148 ? 10.461 11.016 29.484 1 39.06 148 VAL A O 1
ATOM 1141 N N . GLU A 1 149 ? 12.25 10.031 29.781 1 38.94 149 GLU A N 1
ATOM 1142 C CA . GLU A 1 149 ? 12.43 10.391 31.188 1 38.94 149 GLU A CA 1
ATOM 1143 C C . GLU A 1 149 ? 12.719 11.875 31.344 1 38.94 149 GLU A C 1
ATOM 1145 O O . GLU A 1 149 ? 13.617 12.414 30.703 1 38.94 149 GLU A O 1
ATOM 1150 N N . SER A 1 150 ? 11.711 12.695 31.531 1 35.5 150 SER A N 1
ATOM 1151 C CA . SER A 1 150 ? 11.836 14.07 32 1 35.5 150 SER A CA 1
ATOM 1152 C C . SER A 1 150 ? 12.867 14.172 33.125 1 35.5 150 SER A C 1
ATOM 1154 O O . SER A 1 150 ? 12.648 13.664 34.219 1 35.5 150 SER A O 1
ATOM 1156 N N . SER A 1 151 ? 14.18 13.969 32.906 1 36.12 151 SER A N 1
ATOM 1157 C CA . SER A 1 151 ? 15.125 14.305 33.969 1 36.12 151 SER A CA 1
ATOM 1158 C C . SER A 1 151 ? 14.938 15.742 34.438 1 36.12 151 SER A C 1
ATOM 1160 O O . SER A 1 151 ? 15.234 16.688 33.719 1 36.12 151 SER A O 1
ATOM 1162 N N . GLY A 1 152 ? 13.82 16.141 35.062 1 34.78 152 GLY A N 1
ATOM 1163 C CA . GLY A 1 152 ? 13.656 17.359 35.844 1 34.78 152 GLY A CA 1
ATOM 1164 C C . GLY A 1 152 ? 14.805 17.609 36.812 1 34.78 152 GLY A C 1
ATOM 1165 O O . GLY A 1 152 ? 14.914 16.953 37.844 1 34.78 152 GLY A O 1
ATOM 1166 N N . THR A 1 153 ? 16.062 17.703 36.375 1 38.16 153 THR A N 1
ATOM 1167 C CA . THR A 1 153 ? 17.125 18.094 37.312 1 38.16 153 THR A CA 1
ATOM 1168 C C . THR A 1 153 ? 16.812 19.469 37.906 1 38.16 153 THR A C 1
ATOM 1170 O O . THR A 1 153 ? 16.828 20.484 37.188 1 38.16 153 THR A O 1
ATOM 1173 N N . ALA A 1 154 ? 15.695 19.719 38.688 1 40.25 154 ALA A N 1
ATOM 1174 C CA . ALA A 1 154 ? 15.555 20.953 39.469 1 40.25 154 ALA A CA 1
ATOM 1175 C C . ALA A 1 154 ? 16.734 21.156 40.406 1 40.25 154 ALA A C 1
ATOM 1177 O O . ALA A 1 154 ? 16.953 20.344 41.312 1 40.25 154 ALA A O 1
ATOM 1178 N N . SER A 1 155 ? 17.891 21.672 39.938 1 36.88 155 SER A N 1
ATOM 1179 C CA . SER A 1 155 ? 19.016 22.125 40.75 1 36.88 155 SER A CA 1
ATOM 1180 C C . SER A 1 155 ? 18.547 23.109 41.812 1 36.88 155 SER A C 1
ATOM 1182 O O . SER A 1 155 ? 17.938 24.141 41.531 1 36.88 155 SER A O 1
ATOM 1184 N N . SER A 1 156 ? 18.094 22.656 43.031 1 38.09 156 SER A N 1
ATOM 1185 C CA . SER A 1 156 ? 17.844 23.375 44.25 1 38.09 156 SER A CA 1
ATOM 1186 C C . SER A 1 156 ? 19.047 24.219 44.656 1 38.09 156 SER A C 1
ATOM 1188 O O . SER A 1 156 ? 20.094 23.672 45 1 38.09 156 SER A O 1
ATOM 1190 N N . GLY A 1 157 ? 19.484 25.281 43.938 1 38.03 157 GLY A N 1
ATOM 1191 C CA . GLY A 1 157 ? 20.547 26.156 44.375 1 38.03 157 GLY A CA 1
ATOM 1192 C C . GLY A 1 157 ? 20.266 26.797 45.719 1 38.03 157 GLY A C 1
ATOM 1193 O O . GLY A 1 157 ? 19.219 27.422 45.906 1 38.03 157 GLY A O 1
ATOM 1194 N N . GLY A 1 158 ? 20.625 26.188 46.875 1 40.94 158 GLY A N 1
ATOM 1195 C CA . GLY A 1 158 ? 20.672 26.625 48.281 1 40.94 158 GLY A CA 1
ATOM 1196 C C . GLY A 1 158 ? 21.375 27.969 48.438 1 40.94 158 GLY A C 1
ATOM 1197 O O . GLY A 1 158 ? 22.453 28.172 47.906 1 40.94 158 GLY A O 1
ATOM 1198 N N . PRO A 1 159 ? 20.656 29.141 48.375 1 40.72 159 PRO A N 1
ATOM 1199 C CA . PRO A 1 159 ? 21.328 30.422 48.656 1 40.72 159 PRO A CA 1
ATOM 1200 C C . PRO A 1 159 ? 22.188 30.359 49.938 1 40.72 159 PRO A C 1
ATOM 1202 O O . PRO A 1 159 ? 21.906 29.562 50.812 1 40.72 159 PRO A O 1
ATOM 1205 N N . ASP A 1 160 ? 23.516 30.422 49.906 1 39.19 160 ASP A N 1
ATOM 1206 C CA . ASP A 1 160 ? 24.562 30.594 50.906 1 39.19 160 ASP A CA 1
ATOM 1207 C C . ASP A 1 160 ? 24.188 31.672 51.938 1 39.19 160 ASP A C 1
ATOM 1209 O O . ASP A 1 160 ? 23.406 32.562 51.625 1 39.19 160 ASP A O 1
ATOM 1213 N N . SER A 1 161 ? 24.516 31.422 53.281 1 38.75 161 SER A N 1
ATOM 1214 C CA . SER A 1 161 ? 24.516 32.094 54.562 1 38.75 161 SER A CA 1
ATOM 1215 C C . SER A 1 161 ? 25.172 33.469 54.5 1 38.75 161 SER A C 1
ATOM 1217 O O . SER A 1 161 ? 26.375 33.562 54.281 1 38.75 161 SER A O 1
ATOM 1219 N N . ALA A 1 162 ? 24.625 34.438 53.906 1 38.12 162 ALA A N 1
ATOM 1220 C CA . ALA A 1 162 ? 25.141 35.781 54.094 1 38.12 162 ALA A CA 1
ATOM 1221 C C . ALA A 1 162 ? 25.312 36.125 55.562 1 38.12 162 ALA A C 1
ATOM 1223 O O . ALA A 1 162 ? 24.391 35.938 56.344 1 38.12 162 ALA A O 1
ATOM 1224 N N . SER A 1 163 ? 26.641 36.219 55.969 1 31.36 163 SER A N 1
ATOM 1225 C CA . SER A 1 163 ? 27.016 37.094 57.062 1 31.36 163 SER A CA 1
ATOM 1226 C C . SER A 1 163 ? 26.391 38.469 56.906 1 31.36 163 SER A C 1
ATOM 1228 O O . SER A 1 163 ? 26.312 39 55.781 1 31.36 163 SER A O 1
ATOM 1230 N N . MET B 1 1 ? 1.35 25.641 6.016 1 84.19 1 MET B N 1
ATOM 1231 C CA . MET B 1 1 ? 2.021 24.703 6.918 1 84.19 1 MET B CA 1
ATOM 1232 C C . MET B 1 1 ? 3.348 24.234 6.328 1 84.19 1 MET B C 1
ATOM 1234 O O . MET B 1 1 ? 3.461 24.062 5.113 1 84.19 1 MET B O 1
ATOM 1238 N N . LYS B 1 2 ? 4.461 24.172 7.242 1 91 2 LYS B N 1
ATOM 1239 C CA . LYS B 1 2 ? 5.789 23.766 6.801 1 91 2 LYS B CA 1
ATOM 1240 C C . LYS B 1 2 ? 6.285 22.562 7.59 1 91 2 LYS B C 1
ATOM 1242 O O . LYS B 1 2 ? 5.754 22.25 8.656 1 91 2 LYS B O 1
ATOM 1247 N N . SER B 1 3 ? 7.301 21.844 6.938 1 94.81 3 SER B N 1
ATOM 1248 C CA . SER B 1 3 ? 7.938 20.719 7.613 1 94.81 3 SER B CA 1
ATOM 1249 C C . SER B 1 3 ? 9.25 21.156 8.273 1 94.81 3 SER B C 1
ATOM 1251 O O . SER B 1 3 ? 10.008 21.938 7.707 1 94.81 3 SER B O 1
ATOM 1253 N N . VAL B 1 4 ? 9.461 20.672 9.484 1 95.88 4 VAL B N 1
ATOM 1254 C CA . VAL B 1 4 ? 10.703 20.953 10.188 1 95.88 4 VAL B CA 1
ATOM 1255 C C . VAL B 1 4 ? 11.266 19.672 10.789 1 95.88 4 VAL B C 1
ATOM 1257 O O . VAL B 1 4 ? 10.57 18.656 10.867 1 95.88 4 VAL B O 1
ATOM 1260 N N . GLN B 1 5 ? 12.531 19.719 11.086 1 95.94 5 GLN B N 1
ATOM 1261 C CA . GLN B 1 5 ? 13.203 18.594 11.719 1 95.94 5 GLN B CA 1
ATOM 1262 C C . GLN B 1 5 ? 14.031 19.047 12.914 1 95.94 5 GLN B C 1
ATOM 1264 O O . GLN B 1 5 ? 14.68 20.094 12.867 1 95.94 5 GLN B O 1
ATOM 1269 N N . ASP B 1 6 ? 14.031 18.266 13.969 1 94.94 6 ASP B N 1
ATOM 1270 C CA . ASP B 1 6 ? 14.844 18.609 15.125 1 94.94 6 ASP B CA 1
ATOM 1271 C C . ASP B 1 6 ? 16.234 18 15.023 1 94.94 6 ASP B C 1
ATOM 1273 O O . ASP B 1 6 ? 16.578 17.391 14.008 1 94.94 6 ASP B O 1
ATOM 1277 N N . ASP B 1 7 ? 17.031 18.172 16.047 1 92.06 7 ASP B N 1
ATOM 1278 C CA . ASP B 1 7 ? 18.422 17.75 16.016 1 92.06 7 ASP B CA 1
ATOM 1279 C C . ASP B 1 7 ? 18.547 16.234 16.031 1 92.06 7 ASP B C 1
ATOM 1281 O O . ASP B 1 7 ? 19.594 15.672 15.695 1 92.06 7 ASP B O 1
ATOM 1285 N N . THR B 1 8 ? 17.484 15.547 16.422 1 91.31 8 THR B N 1
ATOM 1286 C CA . THR B 1 8 ? 17.516 14.086 16.484 1 91.31 8 THR B CA 1
ATOM 1287 C C . THR B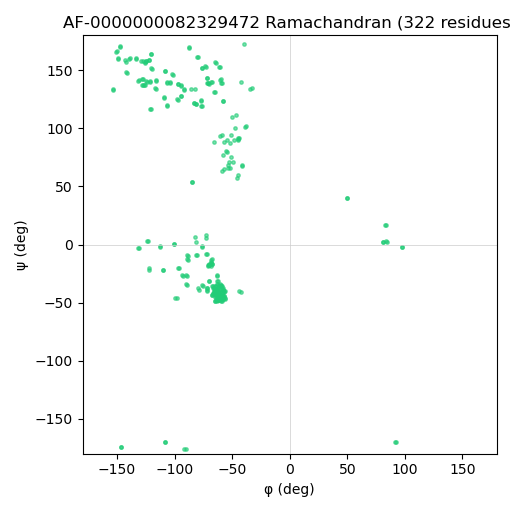 1 8 ? 17.094 13.484 15.141 1 91.31 8 THR B C 1
ATOM 1289 O O . THR B 1 8 ? 17.203 12.273 14.93 1 91.31 8 THR B O 1
ATOM 1292 N N . GLY B 1 9 ? 16.625 14.273 14.281 1 91.62 9 GLY B N 1
ATOM 1293 C CA . GLY B 1 9 ? 16.172 13.797 12.977 1 91.62 9 GLY B CA 1
ATOM 1294 C C . GLY B 1 9 ? 14.68 13.578 12.914 1 91.62 9 GLY B C 1
ATOM 1295 O O . GLY B 1 9 ? 14.148 13.203 11.859 1 91.62 9 GLY B O 1
ATOM 1296 N N . LYS B 1 10 ? 14.109 13.828 14.078 1 93.12 10 LYS B N 1
ATOM 1297 C CA . LYS B 1 10 ? 12.656 13.695 14.102 1 93.12 10 LYS B CA 1
ATOM 1298 C C . LYS B 1 10 ? 11.984 14.812 13.312 1 93.12 10 LYS B C 1
ATOM 1300 O O . LYS B 1 10 ? 12.391 15.977 13.414 1 93.12 10 LYS B O 1
ATOM 1305 N N . ARG B 1 11 ? 10.992 14.375 12.578 1 93.94 11 ARG B N 1
ATOM 1306 C CA . ARG B 1 11 ? 10.312 15.344 11.727 1 93.94 11 ARG B CA 1
ATOM 1307 C C . ARG B 1 11 ? 8.984 15.781 12.344 1 93.94 11 ARG B C 1
ATOM 1309 O O . ARG B 1 11 ? 8.312 14.992 13.008 1 93.94 11 ARG B O 1
ATOM 1316 N N . TYR B 1 12 ? 8.617 17.109 12.094 1 95.31 12 TYR B N 1
ATOM 1317 C CA . TYR B 1 12 ? 7.391 17.703 12.617 1 95.31 12 TYR B CA 1
ATOM 1318 C C . TYR B 1 12 ? 6.723 18.578 11.562 1 95.31 12 TYR B C 1
ATOM 1320 O O . TYR B 1 12 ? 7.344 18.938 10.562 1 95.31 12 TYR B O 1
ATOM 1328 N N . LEU B 1 13 ? 5.457 18.781 11.828 1 95.25 13 LEU B N 1
ATOM 1329 C CA . LEU B 1 13 ? 4.734 19.812 11.102 1 95.25 13 LEU B CA 1
ATOM 1330 C C . LEU B 1 13 ? 4.723 21.125 11.883 1 95.25 13 LEU B C 1
ATOM 1332 O O . LEU B 1 13 ? 4.305 21.156 13.047 1 95.25 13 LEU B O 1
ATOM 1336 N N . LEU B 1 14 ? 5.133 22.219 11.242 1 95.31 14 LEU B N 1
ATOM 1337 C CA . LEU B 1 14 ? 5.188 23.516 11.898 1 95.31 14 LEU B CA 1
ATOM 1338 C C . LEU B 1 14 ? 3.816 24.188 11.883 1 95.31 14 LEU B C 1
ATOM 1340 O O . LEU B 1 14 ? 3.244 24.406 10.812 1 95.31 14 LEU B O 1
ATOM 1344 N N . LEU B 1 15 ? 3.348 24.484 13.039 1 93.12 15 LEU B N 1
ATOM 1345 C CA . LEU B 1 15 ? 2.033 25.094 13.156 1 93.12 15 LEU B CA 1
ATOM 1346 C C . LEU B 1 15 ? 2.158 26.609 13.344 1 93.12 15 LEU B C 1
ATOM 1348 O O . LEU B 1 15 ? 1.431 27.375 12.711 1 93.12 15 LEU B O 1
ATOM 1352 N N . LYS B 1 16 ? 3.035 27.031 14.203 1 94.44 16 LYS B N 1
ATOM 1353 C CA . LYS B 1 16 ? 3.254 28.438 14.523 1 94.44 16 LYS B CA 1
ATOM 1354 C C . LYS B 1 16 ? 4.68 28.688 15.008 1 94.44 16 LYS B C 1
ATOM 1356 O O . LYS B 1 16 ? 5.199 27.906 15.82 1 94.44 16 LYS B O 1
ATOM 1361 N N . ARG B 1 17 ? 5.301 29.719 14.461 1 93.62 17 ARG B N 1
ATOM 1362 C CA . ARG B 1 17 ? 6.641 30.062 14.914 1 93.62 17 ARG B CA 1
ATOM 1363 C C . ARG B 1 17 ? 6.621 31.375 15.711 1 93.62 17 ARG B C 1
ATOM 1365 O O . ARG B 1 17 ? 5.992 32.344 15.297 1 93.62 17 ARG B O 1
ATOM 1372 N N . SER B 1 18 ? 7.184 31.281 16.938 1 93.69 18 SER B N 1
ATOM 1373 C CA . SER B 1 18 ? 7.332 32.469 17.75 1 93.69 18 SER B CA 1
ATOM 1374 C C . SER B 1 18 ? 8.797 32.906 17.844 1 93.69 18 SER B C 1
ATOM 1376 O O . SER B 1 18 ? 9.648 32.375 17.125 1 93.69 18 SER B O 1
ATOM 1378 N N . GLU B 1 19 ? 9.047 33.875 18.75 1 93.81 19 GLU B N 1
ATOM 1379 C CA . GLU B 1 19 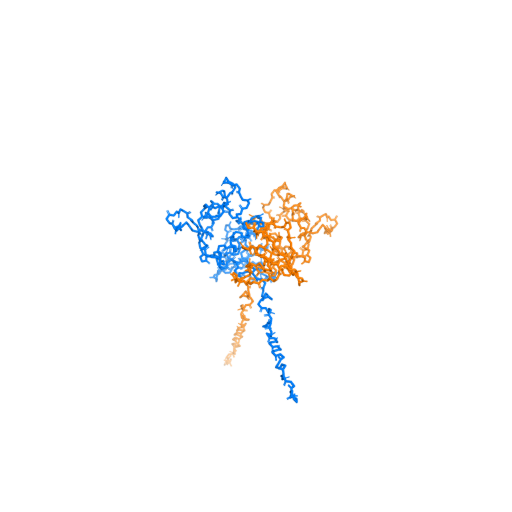? 10.383 34.469 18.828 1 93.81 19 GLU B CA 1
ATOM 1380 C C . GLU B 1 19 ? 11.406 33.438 19.281 1 93.81 19 GLU B C 1
ATOM 1382 O O . GLU B 1 19 ? 12.531 33.406 18.766 1 93.81 19 GLU B O 1
ATOM 1387 N N . HIS B 1 20 ? 11.086 32.531 20.234 1 93.56 20 HIS B N 1
ATOM 1388 C CA . HIS B 1 20 ? 12.102 31.672 20.812 1 93.56 20 HIS B CA 1
ATOM 1389 C C . HIS B 1 20 ? 11.742 30.203 20.609 1 93.56 20 HIS B C 1
ATOM 1391 O O . HIS B 1 20 ? 12.609 29.328 20.719 1 93.56 20 HIS B O 1
ATOM 1397 N N . ALA B 1 21 ? 10.445 29.953 20.359 1 96.25 21 ALA B N 1
ATOM 1398 C CA . ALA B 1 21 ? 9.992 28.562 20.203 1 96.25 21 ALA B CA 1
ATOM 1399 C C . ALA B 1 21 ? 8.914 28.469 19.125 1 96.25 21 ALA B C 1
ATOM 1401 O O . ALA B 1 21 ? 8.312 29.469 18.734 1 96.25 21 ALA B O 1
ATOM 1402 N N . SER B 1 22 ? 8.805 27.266 18.641 1 96.25 22 SER B N 1
ATOM 1403 C CA . SER B 1 22 ? 7.777 26.984 17.641 1 96.25 22 SER B CA 1
ATOM 1404 C C . SER B 1 22 ? 6.836 25.891 18.094 1 96.25 22 SER B C 1
ATOM 1406 O O . SER B 1 22 ? 7.266 24.922 18.734 1 96.25 22 SER B O 1
ATOM 1408 N N . LEU B 1 23 ? 5.543 26.125 17.781 1 96.75 23 LEU B N 1
ATOM 1409 C CA . LEU B 1 23 ? 4.566 25.047 17.969 1 96.75 23 LEU B CA 1
ATOM 1410 C C . LEU B 1 23 ? 4.594 24.078 16.797 1 96.75 23 LEU B C 1
ATOM 1412 O O . LEU B 1 23 ? 4.434 24.484 15.648 1 96.75 23 LEU B O 1
ATOM 1416 N N . VAL B 1 24 ? 4.898 22.781 17.188 1 96.12 24 VAL B N 1
ATOM 1417 C CA . VAL B 1 24 ? 4.973 21.781 16.141 1 96.12 24 VAL B CA 1
ATOM 1418 C C . VAL B 1 24 ? 4.035 20.625 16.469 1 96.12 24 VAL B C 1
ATOM 1420 O O . VAL B 1 24 ? 3.617 20.453 17.609 1 96.12 24 VAL B O 1
ATOM 1423 N N . ARG B 1 25 ? 3.646 19.875 15.406 1 95.44 25 ARG B N 1
ATOM 1424 C CA . ARG B 1 25 ? 2.82 18.672 15.586 1 95.44 25 ARG B CA 1
ATOM 1425 C C . ARG B 1 25 ? 3.559 17.422 15.125 1 95.44 25 ARG B C 1
ATOM 1427 O O . ARG B 1 25 ? 4.191 17.422 14.062 1 95.44 25 ARG B O 1
ATOM 1434 N N . ASP B 1 26 ? 3.49 16.438 15.922 1 92.81 26 ASP B N 1
ATOM 1435 C CA . ASP B 1 26 ? 4.012 15.125 15.539 1 92.81 26 ASP B CA 1
ATOM 1436 C C . ASP B 1 26 ? 3.061 14.414 14.578 1 92.81 26 ASP B C 1
ATOM 1438 O O . ASP B 1 26 ? 1.911 14.133 14.93 1 92.81 26 ASP B O 1
ATOM 1442 N N . PRO B 1 27 ? 3.562 14.141 13.422 1 89.88 27 PRO B N 1
ATOM 1443 C CA . PRO B 1 27 ? 2.666 13.5 12.461 1 89.88 27 PRO B CA 1
ATOM 1444 C C . PRO B 1 27 ? 2.281 12.078 12.867 1 89.88 27 PRO B C 1
ATOM 1446 O O . PRO B 1 27 ? 1.329 11.516 12.32 1 89.88 27 PRO B O 1
ATOM 1449 N N . ARG B 1 28 ? 2.912 11.461 13.812 1 86.75 28 ARG B N 1
ATOM 1450 C CA . ARG B 1 28 ? 2.674 10.078 14.203 1 86.75 28 ARG B CA 1
ATOM 1451 C C . ARG B 1 28 ? 1.432 9.961 15.078 1 86.75 28 ARG B C 1
ATOM 1453 O O . ARG B 1 28 ? 0.661 9.008 14.953 1 86.75 28 ARG B O 1
ATOM 1460 N N . ASN B 1 29 ? 1.318 10.938 15.906 1 85.88 29 ASN B N 1
ATOM 1461 C CA . ASN B 1 29 ? 0.226 10.781 16.859 1 85.88 29 ASN B CA 1
ATOM 1462 C C . ASN B 1 29 ? -0.636 12.039 16.938 1 85.88 29 ASN B C 1
ATOM 1464 O O . ASN B 1 29 ? -1.647 12.062 17.641 1 85.88 29 ASN B O 1
ATOM 1468 N N . GLY B 1 30 ? -0.281 13.016 16.25 1 88.31 30 GLY B N 1
ATOM 1469 C CA . GLY B 1 30 ? -1.065 14.242 16.203 1 88.31 30 GLY B CA 1
ATOM 1470 C C . GLY B 1 30 ? -0.825 15.156 17.391 1 88.31 30 GLY B C 1
ATOM 1471 O O . GLY B 1 30 ? -1.405 16.234 17.469 1 88.31 30 GLY B O 1
ATOM 1472 N N . ASN B 1 31 ? 0.084 14.75 18.266 1 91.81 31 ASN B N 1
ATOM 1473 C CA . ASN B 1 31 ? 0.364 15.562 19.438 1 91.81 31 ASN B CA 1
ATOM 1474 C C . ASN B 1 31 ? 1.125 16.828 19.078 1 91.81 31 ASN B C 1
ATOM 1476 O O . ASN B 1 31 ? 1.98 16.812 18.203 1 91.81 31 ASN B O 1
ATOM 1480 N N . GLU B 1 32 ? 0.716 17.891 19.844 1 95.12 32 GLU B N 1
ATOM 1481 C CA . GLU B 1 32 ? 1.378 19.172 19.641 1 95.12 32 GLU B CA 1
ATOM 1482 C C . GLU B 1 32 ? 2.316 19.5 20.812 1 95.12 32 GLU B C 1
ATOM 1484 O O . GLU B 1 32 ? 2.002 19.203 21.969 1 95.12 32 GLU B O 1
ATOM 1489 N N . CYS B 1 33 ? 3.51 20.062 20.5 1 95.56 33 CYS B N 1
ATOM 1490 C CA . CYS B 1 33 ? 4.445 20.469 21.547 1 95.56 33 CYS B CA 1
ATOM 1491 C C . CYS B 1 33 ? 5.266 21.672 21.109 1 95.56 33 CYS B C 1
ATOM 1493 O O . CYS B 1 33 ? 5.301 22.016 19.922 1 95.56 33 CYS B O 1
ATOM 1495 N N . TYR B 1 34 ? 5.812 22.344 22.047 1 96.69 34 TYR B N 1
ATOM 1496 C CA . TYR B 1 34 ? 6.719 23.453 21.75 1 96.69 34 TYR B CA 1
ATOM 1497 C C . TYR B 1 34 ? 8.164 22.969 21.688 1 96.69 34 TYR B C 1
ATOM 1499 O O . TYR B 1 34 ? 8.602 22.188 22.547 1 96.69 34 TYR B O 1
ATOM 1507 N N . VAL B 1 35 ? 8.875 23.391 20.656 1 95.81 35 VAL B N 1
ATOM 1508 C CA . VAL B 1 35 ? 10.297 23.109 20.5 1 95.81 35 VAL B CA 1
ATOM 1509 C C . VAL B 1 35 ? 11.07 24.406 20.297 1 95.81 35 VAL B C 1
ATOM 1511 O O . VAL B 1 35 ? 10.609 25.297 19.578 1 95.81 35 VAL B O 1
ATOM 1514 N N . GLN B 1 36 ? 12.219 24.484 20.984 1 96.25 36 GLN B N 1
ATOM 1515 C CA . GLN B 1 36 ? 13.047 25.672 20.812 1 96.25 36 GLN B CA 1
ATOM 1516 C C . GLN B 1 36 ? 13.461 25.844 19.344 1 96.25 36 GLN B C 1
ATOM 1518 O O . GLN B 1 36 ? 13.797 24.859 18.672 1 96.25 36 GLN B O 1
ATOM 1523 N N . ASN B 1 37 ? 13.43 27.078 18.906 1 95.44 37 ASN B N 1
ATOM 1524 C CA . ASN B 1 37 ? 13.703 27.375 17.5 1 95.44 37 ASN B CA 1
ATOM 1525 C C . ASN B 1 37 ? 15.102 26.922 17.094 1 95.44 37 ASN B C 1
ATOM 1527 O O . ASN B 1 37 ? 15.32 26.5 15.953 1 95.44 37 ASN B O 1
ATOM 1531 N N . ASP B 1 38 ? 16.047 27.016 17.984 1 94.94 38 ASP B N 1
ATOM 1532 C CA . ASP B 1 38 ? 17.438 26.688 17.641 1 94.94 38 ASP B CA 1
ATOM 1533 C C . ASP B 1 38 ? 17.625 25.188 17.453 1 94.94 38 ASP B C 1
ATOM 1535 O O . ASP B 1 38 ? 18.656 24.75 16.922 1 94.94 38 ASP B O 1
ATOM 1539 N N . ARG B 1 39 ? 16.594 24.469 17.781 1 95.69 39 ARG B N 1
ATOM 1540 C CA . ARG B 1 39 ? 16.656 23.016 17.625 1 95.69 39 ARG B CA 1
ATOM 1541 C C . ARG B 1 39 ? 15.938 22.578 16.359 1 95.69 39 ARG B C 1
ATOM 1543 O O . ARG B 1 39 ? 15.859 21.391 16.062 1 95.69 39 ARG B O 1
ATOM 1550 N N . LEU B 1 40 ? 15.406 23.5 15.633 1 95.88 40 LEU B N 1
ATOM 1551 C CA . LEU B 1 40 ? 14.602 23.156 14.469 1 95.88 40 LEU B CA 1
ATOM 1552 C C . LEU B 1 40 ? 15.25 23.656 13.188 1 95.88 40 LEU B C 1
ATOM 1554 O O . LEU B 1 40 ? 15.828 24.75 13.172 1 95.88 40 LEU B O 1
ATOM 1558 N N . GLU B 1 41 ? 15.148 22.875 12.195 1 96.12 41 GLU B N 1
ATOM 1559 C CA . GLU B 1 41 ? 15.555 23.266 10.844 1 96.12 41 GLU B CA 1
ATOM 1560 C C . GLU B 1 41 ? 14.406 23.078 9.852 1 96.12 41 GLU B C 1
ATOM 1562 O O . GLU B 1 41 ? 13.672 22.094 9.922 1 96.12 41 GLU B O 1
ATOM 1567 N N . ASP B 1 42 ? 14.305 24 8.977 1 95 42 ASP B N 1
ATOM 1568 C CA . ASP B 1 42 ? 13.281 23.906 7.938 1 95 42 ASP B CA 1
ATOM 1569 C C . ASP B 1 42 ? 13.633 22.812 6.922 1 95 42 ASP B C 1
ATOM 1571 O O . ASP B 1 42 ? 14.797 22.688 6.523 1 95 42 ASP B O 1
ATOM 1575 N N . LEU B 1 43 ? 12.617 22.062 6.516 1 93.38 43 LEU B N 1
ATOM 1576 C CA . LEU B 1 43 ? 12.812 21.047 5.488 1 93.38 43 LEU B CA 1
ATOM 1577 C C . LEU B 1 43 ? 12.164 21.469 4.176 1 93.38 43 LEU B C 1
ATOM 1579 O O . LEU B 1 43 ? 11.164 22.188 4.176 1 93.38 43 LEU B O 1
ATOM 1583 N N . ASP B 1 44 ? 12.711 21.062 3.117 1 90.31 44 ASP B N 1
ATOM 1584 C CA . ASP B 1 44 ? 12.133 21.297 1.798 1 90.31 44 ASP B CA 1
ATOM 1585 C C . ASP B 1 44 ? 11.047 20.25 1.494 1 90.31 44 ASP B C 1
ATOM 1587 O O . ASP B 1 44 ? 10.336 20.375 0.497 1 90.31 44 ASP B O 1
ATOM 1591 N N . GLU B 1 45 ? 10.703 19.469 2.32 1 90.88 45 GLU B N 1
ATOM 1592 C CA . GLU B 1 45 ? 9.68 18.422 2.215 1 90.88 45 GLU B CA 1
ATOM 1593 C C . GLU B 1 45 ? 8.297 18.984 2.531 1 90.88 45 GLU B C 1
ATOM 1595 O O . GLU B 1 45 ? 8.141 19.781 3.461 1 90.88 45 GLU B O 1
ATOM 1600 N N . SER B 1 46 ? 7.316 18.656 1.715 1 92.69 46 SER B N 1
ATOM 1601 C CA . SER B 1 46 ? 5.961 19.109 1.982 1 92.69 46 SER B CA 1
ATOM 1602 C C . SER B 1 46 ? 5.414 18.516 3.271 1 92.69 46 SER B C 1
ATOM 1604 O O . SER B 1 46 ? 5.844 17.438 3.691 1 92.69 46 SER B O 1
ATOM 1606 N N . PRO B 1 47 ? 4.426 19.188 3.893 1 93.75 47 PRO B N 1
ATOM 1607 C CA . PRO B 1 47 ? 3.824 18.656 5.121 1 93.75 47 PRO B CA 1
ATOM 1608 C C . PRO B 1 47 ? 3.203 17.281 4.926 1 93.75 47 PRO B C 1
ATOM 1610 O O . PRO B 1 47 ? 3.299 16.422 5.812 1 93.75 47 PRO B O 1
ATOM 1613 N N . LEU B 1 48 ? 2.641 17.094 3.758 1 95.44 48 LEU B N 1
ATOM 1614 C CA . LEU B 1 48 ? 2.014 15.805 3.506 1 95.44 48 LEU B CA 1
ATOM 1615 C C . LEU B 1 48 ? 3.066 14.711 3.336 1 95.44 48 LEU B C 1
ATOM 1617 O O . LEU B 1 48 ? 2.863 13.578 3.768 1 95.44 48 LEU B O 1
ATOM 1621 N N . GLU B 1 49 ? 4.133 15.039 2.715 1 94.12 49 GLU B N 1
ATOM 1622 C CA . GLU B 1 49 ? 5.23 14.086 2.611 1 94.12 49 GLU B CA 1
ATOM 1623 C C . GLU B 1 49 ? 5.797 13.742 3.986 1 94.12 49 GLU B C 1
ATOM 1625 O O . GLU B 1 49 ? 6.164 12.594 4.246 1 94.12 49 GLU B O 1
ATOM 1630 N N . THR B 1 50 ? 5.859 14.773 4.824 1 93.94 50 THR B N 1
ATOM 1631 C CA . THR B 1 50 ? 6.316 14.555 6.191 1 93.94 50 THR B CA 1
ATOM 1632 C C . THR B 1 50 ? 5.391 13.586 6.922 1 93.94 50 THR B C 1
ATOM 1634 O O . THR B 1 50 ? 5.855 12.688 7.621 1 93.94 50 THR B O 1
ATOM 1637 N N . SER B 1 51 ? 4.094 13.734 6.754 1 94.56 51 SER B N 1
ATOM 1638 C CA . SER B 1 51 ? 3.131 12.82 7.363 1 94.56 51 SER B CA 1
ATOM 1639 C C . SER B 1 51 ? 3.268 11.406 6.797 1 94.56 51 SER B C 1
ATOM 1641 O O . SER B 1 51 ? 3.229 10.43 7.543 1 94.56 51 SER B O 1
ATOM 1643 N N . ALA B 1 52 ? 3.5 11.312 5.504 1 95.38 52 ALA B N 1
ATOM 1644 C CA . ALA B 1 52 ? 3.648 10.016 4.852 1 95.38 52 ALA B CA 1
ATOM 1645 C C . ALA B 1 52 ? 4.859 9.266 5.395 1 95.38 52 ALA B C 1
ATOM 1647 O O . ALA B 1 52 ? 4.863 8.031 5.438 1 95.38 52 ALA B O 1
ATOM 1648 N N . ARG B 1 53 ? 5.84 9.961 5.879 1 93.25 53 ARG B N 1
ATOM 1649 C CA . ARG B 1 53 ? 7.09 9.352 6.312 1 93.25 53 ARG B CA 1
ATOM 1650 C C . ARG B 1 53 ? 6.918 8.656 7.66 1 93.25 53 ARG B C 1
ATOM 1652 O O . ARG B 1 53 ? 7.855 8.031 8.164 1 93.25 53 ARG B O 1
ATOM 1659 N N . THR B 1 54 ? 5.707 8.742 8.211 1 91.88 54 THR B N 1
ATOM 1660 C CA . THR B 1 54 ? 5.414 7.926 9.375 1 91.88 54 THR B CA 1
ATOM 1661 C C . THR B 1 54 ? 5.324 6.449 8.992 1 91.88 54 THR B C 1
ATOM 1663 O O . THR B 1 54 ? 5.371 5.574 9.859 1 91.88 54 THR B O 1
ATOM 1666 N N . VAL B 1 55 ? 5.188 6.184 7.762 1 94.31 55 VAL B N 1
ATOM 1667 C CA . VAL B 1 55 ? 5.23 4.84 7.199 1 94.31 55 VAL B CA 1
ATOM 1668 C C . VAL B 1 55 ? 6.648 4.527 6.719 1 94.31 55 VAL B C 1
ATOM 1670 O O . VAL B 1 55 ? 7.312 5.383 6.129 1 94.31 55 VAL B O 1
ATOM 1673 N N . ASP B 1 56 ? 7.082 3.344 7.016 1 94.5 56 ASP B N 1
ATOM 1674 C CA . ASP B 1 56 ? 8.453 2.969 6.672 1 94.5 56 ASP B CA 1
ATOM 1675 C C . ASP B 1 56 ? 8.68 3.047 5.164 1 94.5 56 ASP B C 1
ATOM 1677 O O . ASP B 1 56 ? 7.762 2.789 4.379 1 94.5 56 ASP B O 1
ATOM 1681 N N . ASP B 1 57 ? 9.852 3.277 4.738 1 96.06 57 ASP B N 1
ATOM 1682 C CA . ASP B 1 57 ? 10.227 3.553 3.357 1 96.06 57 ASP B CA 1
ATOM 1683 C C . ASP B 1 57 ? 9.836 2.395 2.441 1 96.06 57 ASP B C 1
ATOM 1685 O O . ASP B 1 57 ? 9.25 2.607 1.379 1 96.06 57 ASP B O 1
ATOM 1689 N N . PRO B 1 58 ? 10.141 1.128 2.762 1 97.19 58 PRO B N 1
ATOM 1690 C CA . PRO B 1 58 ? 9.773 0.034 1.858 1 97.19 58 PRO B CA 1
ATOM 1691 C C . PRO B 1 58 ? 8.273 -0.026 1.579 1 97.19 58 PRO B C 1
ATOM 1693 O O . PRO B 1 58 ? 7.863 -0.234 0.435 1 97.19 58 PRO B O 1
ATOM 1696 N N . VAL B 1 59 ? 7.508 0.22 2.615 1 96.44 59 VAL B N 1
ATOM 1697 C CA . VAL B 1 59 ? 6.059 0.157 2.459 1 96.44 59 VAL B CA 1
ATOM 1698 C C . VAL B 1 59 ? 5.574 1.351 1.638 1 96.44 59 VAL B C 1
ATOM 1700 O O . VAL B 1 59 ? 4.703 1.209 0.78 1 96.44 59 VAL B O 1
ATOM 1703 N N . ARG B 1 60 ? 6.148 2.537 1.874 1 96.62 60 ARG B N 1
ATOM 1704 C CA . ARG B 1 60 ? 5.777 3.709 1.085 1 96.62 60 ARG B CA 1
ATOM 1705 C C . ARG B 1 60 ? 6.102 3.5 -0.39 1 96.62 60 ARG B C 1
ATOM 1707 O O . ARG B 1 60 ? 5.316 3.877 -1.263 1 96.62 60 ARG B O 1
ATOM 1714 N N . THR B 1 61 ? 7.266 2.902 -0.614 1 97.38 61 THR B N 1
ATOM 1715 C CA . THR B 1 61 ? 7.66 2.621 -1.989 1 97.38 61 THR B CA 1
ATOM 1716 C C . THR B 1 61 ? 6.676 1.66 -2.65 1 97.38 61 THR B C 1
ATOM 1718 O O . THR B 1 61 ? 6.293 1.854 -3.805 1 97.38 61 THR B O 1
ATOM 1721 N N . LEU B 1 62 ? 6.293 0.68 -1.928 1 97.38 62 LEU B N 1
ATOM 1722 C CA . LEU B 1 62 ? 5.301 -0.271 -2.42 1 97.38 62 LEU B CA 1
ATOM 1723 C C . LEU B 1 62 ? 3.996 0.437 -2.773 1 97.38 62 LEU B C 1
ATOM 1725 O O . LEU B 1 62 ? 3.453 0.239 -3.861 1 97.38 62 LEU B O 1
ATOM 1729 N N . LEU B 1 63 ? 3.523 1.322 -1.912 1 95.88 63 LEU B N 1
ATOM 1730 C CA . LEU B 1 63 ? 2.27 2.041 -2.1 1 95.88 63 LEU B CA 1
ATOM 1731 C C . LEU B 1 63 ? 2.336 2.939 -3.332 1 95.88 63 LEU B C 1
ATOM 1733 O O . LEU B 1 63 ? 1.346 3.088 -4.051 1 95.88 63 LEU B O 1
ATOM 1737 N N . THR B 1 64 ? 3.461 3.459 -3.578 1 95.25 64 THR B N 1
ATOM 1738 C CA . THR B 1 64 ? 3.566 4.445 -4.645 1 95.25 64 THR B CA 1
ATOM 1739 C C . THR B 1 64 ? 3.871 3.771 -5.98 1 95.25 64 THR B C 1
ATOM 1741 O O . THR B 1 64 ? 3.684 4.367 -7.043 1 95.25 64 THR B O 1
ATOM 1744 N N . ALA B 1 65 ? 4.254 2.471 -5.941 1 96.94 65 ALA B N 1
ATOM 1745 C CA . ALA B 1 65 ? 4.676 1.805 -7.172 1 96.94 65 ALA B CA 1
ATOM 1746 C C . ALA B 1 65 ? 3.654 0.757 -7.605 1 96.94 65 ALA B C 1
ATOM 1748 O O . ALA B 1 65 ? 3.619 0.361 -8.773 1 96.94 65 ALA B O 1
ATOM 1749 N N . VAL B 1 66 ? 2.854 0.291 -6.691 1 96.31 66 VAL B N 1
ATOM 1750 C CA . VAL B 1 66 ? 1.871 -0.753 -6.965 1 96.31 66 VAL B CA 1
ATOM 1751 C C . VAL B 1 66 ? 0.469 -0.149 -6.988 1 96.31 66 VAL B C 1
ATOM 1753 O O . VAL B 1 66 ? -0.016 0.348 -5.969 1 96.31 66 VAL B O 1
ATOM 1756 N N . HIS B 1 67 ? -0.232 -0.264 -8.102 1 91.06 67 HIS B N 1
ATOM 1757 C CA . HIS B 1 67 ? -1.489 0.469 -8.195 1 91.06 67 HIS B CA 1
ATOM 1758 C C . HIS B 1 67 ? -2.648 -0.468 -8.516 1 91.06 67 HIS B C 1
ATOM 1760 O O . HIS B 1 67 ? -3.764 -0.013 -8.781 1 91.06 67 HIS B O 1
ATOM 1766 N N . ASP B 1 68 ? -2.314 -1.791 -8.586 1 95.31 68 ASP B N 1
ATOM 1767 C CA . ASP B 1 68 ? -3.395 -2.746 -8.812 1 95.31 68 ASP B CA 1
ATOM 1768 C C . ASP B 1 68 ? -3.072 -4.098 -8.18 1 95.31 68 ASP B C 1
ATOM 1770 O O . ASP B 1 68 ? -1.926 -4.359 -7.809 1 95.31 68 ASP B O 1
ATOM 1774 N N . GLU B 1 69 ? -4.141 -4.906 -8.094 1 95.5 69 GLU B N 1
ATOM 1775 C CA . GLU B 1 69 ? -4.004 -6.184 -7.398 1 95.5 69 GLU B CA 1
ATOM 1776 C C . GLU B 1 69 ? -3.141 -7.156 -8.195 1 95.5 69 GLU B C 1
ATOM 1778 O O . GLU B 1 69 ? -2.426 -7.977 -7.617 1 95.5 69 GLU B O 1
ATOM 1783 N N . ALA B 1 70 ? -3.162 -7.086 -9.492 1 96.31 70 ALA B N 1
ATOM 1784 C CA . ALA B 1 70 ? -2.332 -7.961 -10.32 1 96.31 70 ALA B CA 1
ATOM 1785 C C . ALA B 1 70 ? -0.848 -7.703 -10.062 1 96.31 70 ALA B C 1
ATOM 1787 O O . ALA B 1 70 ? -0.06 -8.648 -9.961 1 96.31 70 ALA B O 1
ATOM 1788 N N . THR B 1 71 ? -0.485 -6.453 -9.984 1 97.38 71 THR B N 1
ATOM 1789 C CA . THR B 1 71 ? 0.9 -6.098 -9.695 1 97.38 71 THR B CA 1
ATOM 1790 C C . THR B 1 71 ? 1.301 -6.57 -8.297 1 97.38 71 THR B C 1
ATOM 1792 O O . THR B 1 71 ? 2.387 -7.121 -8.109 1 97.38 71 THR B O 1
ATOM 1795 N N . LEU B 1 72 ? 0.43 -6.332 -7.34 1 97.5 72 LEU B N 1
ATOM 1796 C CA . LEU B 1 72 ? 0.683 -6.84 -5.996 1 97.5 72 LEU B CA 1
ATOM 1797 C C . LEU B 1 72 ? 0.842 -8.352 -6.008 1 97.5 72 LEU B C 1
ATOM 1799 O O . LEU B 1 72 ? 1.779 -8.891 -5.414 1 97.5 72 LEU B O 1
ATOM 1803 N N . GLY B 1 73 ? -0.067 -9.031 -6.68 1 96.94 73 GLY B N 1
ATOM 1804 C CA . GLY B 1 73 ? -0.006 -10.477 -6.797 1 96.94 73 GLY B CA 1
ATOM 1805 C C . GLY B 1 73 ? 1.291 -10.977 -7.406 1 96.94 73 GLY B C 1
ATOM 1806 O O . GLY B 1 73 ? 1.844 -11.984 -6.965 1 96.94 73 GLY B O 1
ATOM 1807 N N . LEU B 1 74 ? 1.753 -10.273 -8.406 1 97.69 74 LEU B N 1
ATOM 1808 C CA . LEU B 1 74 ? 3.01 -10.641 -9.047 1 97.69 74 LEU B CA 1
ATOM 1809 C C . LEU B 1 74 ? 4.16 -10.609 -8.047 1 97.69 74 LEU B C 1
ATOM 1811 O O . LEU B 1 74 ? 4.984 -11.523 -8.008 1 97.69 74 LEU B O 1
ATOM 1815 N N . LEU B 1 75 ? 4.23 -9.57 -7.254 1 98.25 75 LEU B N 1
ATOM 1816 C CA . LEU B 1 75 ? 5.285 -9.469 -6.25 1 98.25 75 LEU B CA 1
ATOM 1817 C C . LEU B 1 75 ? 5.188 -10.594 -5.234 1 98.25 75 LEU B C 1
ATOM 1819 O O . LEU B 1 75 ? 6.203 -11.156 -4.816 1 98.25 75 LEU B O 1
ATOM 1823 N N . ILE B 1 76 ? 4 -10.898 -4.871 1 96.69 76 ILE B N 1
ATOM 1824 C CA . ILE B 1 76 ? 3.787 -11.969 -3.895 1 96.69 76 ILE B CA 1
ATOM 1825 C C . ILE B 1 76 ? 4.207 -13.305 -4.492 1 96.69 76 ILE B C 1
ATOM 1827 O O . ILE B 1 76 ? 4.852 -14.117 -3.824 1 96.69 76 ILE B O 1
ATOM 1831 N N . GLU B 1 77 ? 3.867 -13.531 -5.762 1 96.12 77 GLU B N 1
ATOM 1832 C CA . GLU B 1 77 ? 4.297 -14.75 -6.438 1 96.12 77 GLU B CA 1
ATOM 1833 C C . GLU B 1 77 ? 5.82 -14.852 -6.48 1 96.12 77 GLU B C 1
ATOM 1835 O O . GLU B 1 77 ? 6.383 -15.914 -6.207 1 96.12 77 GLU B O 1
ATOM 1840 N N . LEU B 1 78 ? 6.465 -13.773 -6.812 1 97.5 78 LEU B N 1
ATOM 1841 C CA . LEU B 1 78 ? 7.922 -13.773 -6.871 1 97.5 78 LEU B CA 1
ATOM 1842 C C . LEU B 1 78 ? 8.523 -14.023 -5.492 1 97.5 78 LEU B C 1
ATOM 1844 O O . LEU B 1 78 ? 9.57 -14.664 -5.371 1 97.5 78 LEU B O 1
ATOM 1848 N N . ALA B 1 79 ? 7.883 -13.5 -4.496 1 96.81 79 ALA B N 1
ATOM 1849 C CA . ALA B 1 79 ? 8.359 -13.695 -3.131 1 96.81 79 ALA B CA 1
ATOM 1850 C C . ALA B 1 79 ? 8.281 -15.164 -2.729 1 96.81 79 ALA B C 1
ATOM 1852 O O . ALA B 1 79 ? 9.188 -15.688 -2.07 1 96.81 79 ALA B O 1
ATOM 1853 N N . GLU B 1 80 ? 7.262 -15.844 -3.123 1 92.88 80 GLU B N 1
ATOM 1854 C CA . GLU B 1 80 ? 7 -17.203 -2.664 1 92.88 80 GLU B CA 1
ATOM 1855 C C . GLU B 1 80 ? 7.672 -18.234 -3.57 1 92.88 80 GLU B C 1
ATOM 1857 O O . GLU B 1 80 ? 8.156 -19.266 -3.098 1 92.88 80 GLU B O 1
ATOM 1862 N N . ARG B 1 81 ? 7.73 -17.938 -4.852 1 92.94 81 ARG B N 1
ATOM 1863 C CA . ARG B 1 81 ? 8.25 -18.906 -5.812 1 92.94 81 ARG B CA 1
ATOM 1864 C C . ARG B 1 81 ? 9.719 -18.656 -6.105 1 92.94 81 ARG B C 1
ATOM 1866 O O . ARG B 1 81 ? 10.422 -19.531 -6.613 1 92.94 81 ARG B O 1
ATOM 1873 N N . GLY B 1 82 ? 10.133 -17.469 -5.828 1 96.12 82 GLY B N 1
ATOM 1874 C CA . GLY B 1 82 ? 11.461 -17.062 -6.273 1 96.12 82 GLY B CA 1
ATOM 1875 C C . GLY B 1 82 ? 11.453 -16.375 -7.629 1 96.12 82 GLY B C 1
ATOM 1876 O O . GLY B 1 82 ? 10.391 -16.016 -8.141 1 96.12 82 GLY B O 1
ATOM 1877 N N . PRO B 1 83 ? 12.695 -16.156 -8.195 1 98 83 PRO B N 1
ATOM 1878 C CA . PRO B 1 83 ? 12.797 -15.461 -9.477 1 98 83 PRO B CA 1
ATOM 1879 C C . PRO B 1 83 ? 12.055 -16.188 -10.602 1 98 83 PRO B C 1
ATOM 1881 O O . PRO B 1 83 ? 12.07 -17.422 -10.656 1 98 83 PRO B O 1
ATOM 1884 N N . LEU B 1 84 ? 11.445 -15.461 -11.469 1 97.19 84 LEU B N 1
ATOM 1885 C CA . LEU B 1 84 ? 10.727 -16 -12.617 1 97.19 84 LEU B CA 1
ATOM 1886 C C . LEU B 1 84 ? 11.188 -15.32 -13.906 1 97.19 84 LEU B C 1
ATOM 1888 O O . LEU B 1 84 ? 11.43 -14.109 -13.922 1 97.19 84 LEU B O 1
ATOM 1892 N N . GLY B 1 85 ? 11.258 -16.172 -14.945 1 97.56 85 GLY B N 1
ATOM 1893 C CA . GLY B 1 85 ? 11.523 -15.617 -16.266 1 97.56 85 GLY B CA 1
ATOM 1894 C C . GLY B 1 85 ? 10.344 -14.875 -16.859 1 97.56 85 GLY B C 1
ATOM 1895 O O . GLY B 1 85 ? 9.188 -15.195 -16.562 1 97.56 85 GLY B O 1
ATOM 1896 N N . VAL B 1 86 ? 10.633 -13.914 -17.734 1 97.38 86 VAL B N 1
ATOM 1897 C CA . VAL B 1 86 ? 9.602 -13.109 -18.375 1 97.38 86 VAL B CA 1
ATOM 1898 C C . VAL B 1 86 ? 8.641 -14.016 -19.141 1 97.38 86 VAL B C 1
ATOM 1900 O O . VAL B 1 86 ? 7.422 -13.859 -19.047 1 97.38 86 VAL B O 1
ATOM 1903 N N . ARG B 1 87 ? 9.141 -14.992 -19.828 1 95.44 87 ARG B N 1
ATOM 1904 C CA . ARG B 1 87 ? 8.305 -15.898 -20.609 1 95.44 87 ARG B CA 1
ATOM 1905 C C . ARG B 1 87 ? 7.406 -16.734 -19.703 1 95.44 87 ARG B C 1
ATOM 1907 O O . ARG B 1 87 ? 6.242 -16.969 -20.016 1 95.44 87 ARG B O 1
ATOM 1914 N N . THR B 1 88 ? 8.008 -17.172 -18.609 1 93.94 88 THR B N 1
ATOM 1915 C CA . THR B 1 88 ? 7.234 -17.938 -17.625 1 93.94 88 THR B CA 1
ATOM 1916 C C . THR B 1 88 ? 6.066 -17.109 -17.109 1 93.94 88 THR B C 1
ATOM 1918 O O . THR B 1 88 ? 4.945 -17.594 -16.984 1 93.94 88 THR B O 1
ATOM 1921 N N . VAL B 1 89 ? 6.281 -15.828 -16.812 1 95.31 89 VAL B N 1
ATOM 1922 C CA . VAL B 1 89 ? 5.254 -14.93 -16.297 1 95.31 89 VAL B CA 1
ATOM 1923 C C . VAL B 1 89 ? 4.168 -14.734 -17.344 1 95.31 89 VAL B C 1
ATOM 1925 O O . VAL B 1 89 ? 2.975 -14.789 -17.031 1 95.31 89 VAL B O 1
ATOM 1928 N N . LEU B 1 90 ? 4.531 -14.578 -18.594 1 95.06 90 LEU B N 1
ATOM 1929 C CA . LEU B 1 90 ? 3.582 -14.352 -19.672 1 95.06 90 LEU B CA 1
ATOM 1930 C C . LEU B 1 90 ? 2.721 -15.594 -19.906 1 95.06 90 LEU B C 1
ATOM 1932 O O . LEU B 1 90 ? 1.526 -15.477 -20.188 1 95.06 90 LEU B O 1
ATOM 1936 N N . ASP B 1 91 ? 3.289 -16.766 -19.75 1 91.88 91 ASP B N 1
ATOM 1937 C CA . ASP B 1 91 ? 2.588 -18.016 -19.984 1 91.88 91 ASP B CA 1
ATOM 1938 C C . ASP B 1 91 ? 1.625 -18.328 -18.844 1 91.88 91 ASP B C 1
ATOM 1940 O O . ASP B 1 91 ? 0.55 -18.891 -19.062 1 91.88 91 ASP B O 1
ATOM 1944 N N . ALA B 1 92 ? 2.07 -17.953 -17.672 1 89.31 92 ALA B N 1
ATOM 1945 C CA . ALA B 1 92 ? 1.354 -18.406 -16.484 1 89.31 92 ALA B CA 1
ATOM 1946 C C . ALA B 1 92 ? 0.257 -17.422 -16.109 1 89.31 92 ALA B C 1
ATOM 1948 O O . ALA B 1 92 ? -0.746 -17.797 -15.492 1 89.31 92 ALA B O 1
ATOM 1949 N N . TYR B 1 93 ? 0.49 -16.188 -16.484 1 90.75 93 TYR B N 1
ATOM 1950 C CA . TYR B 1 93 ? -0.426 -15.18 -15.992 1 90.75 93 TYR B CA 1
ATOM 1951 C C . TYR B 1 93 ? -1.034 -14.375 -17.141 1 90.75 93 TYR B C 1
ATOM 1953 O O . TYR B 1 93 ? -0.518 -14.398 -18.25 1 90.75 93 TYR B O 1
ATOM 1961 N N . ASP B 1 94 ? -2.137 -13.773 -16.938 1 84.56 94 ASP B N 1
ATOM 1962 C CA . ASP B 1 94 ? -2.941 -13.141 -17.969 1 84.56 94 ASP B CA 1
ATOM 1963 C C . ASP B 1 94 ? -2.455 -11.719 -18.25 1 84.56 94 ASP B C 1
ATOM 1965 O O . ASP B 1 94 ? -3.24 -10.766 -18.219 1 84.56 94 ASP B O 1
ATOM 1969 N N . PHE B 1 95 ? -1.155 -11.539 -18.547 1 90.75 95 PHE B N 1
ATOM 1970 C CA . PHE B 1 95 ? -0.603 -10.266 -18.984 1 90.75 95 PHE B CA 1
ATOM 1971 C C . PHE B 1 95 ? -0.326 -10.273 -20.484 1 90.75 95 PHE B C 1
ATOM 1973 O O . PHE B 1 95 ? 0.103 -11.289 -21.031 1 90.75 95 PHE B O 1
ATOM 1980 N N . CYS B 1 96 ? -0.615 -9.242 -21.062 1 93.88 96 CYS B N 1
ATOM 1981 C CA . CYS B 1 96 ? 0.024 -9.055 -22.359 1 93.88 96 CYS B CA 1
ATOM 1982 C C . CYS B 1 96 ? 1.452 -8.547 -22.203 1 93.88 96 CYS B C 1
ATOM 1984 O O . CYS B 1 96 ? 1.824 -8.062 -21.125 1 93.88 96 CYS B O 1
ATOM 1986 N N . GLU B 1 97 ? 2.252 -8.703 -23.25 1 95.19 97 GLU B N 1
ATOM 1987 C CA . GLU B 1 97 ? 3.676 -8.398 -23.172 1 95.19 97 GLU B CA 1
ATOM 1988 C C . GLU B 1 97 ? 3.908 -6.938 -22.797 1 95.19 97 GLU B C 1
ATOM 1990 O O . GLU B 1 97 ? 4.734 -6.641 -21.938 1 95.19 97 GLU B O 1
ATOM 1995 N N . SER B 1 98 ? 3.236 -6 -23.391 1 96.25 98 SER B N 1
ATOM 1996 C CA . SER B 1 98 ? 3.428 -4.582 -23.125 1 96.25 98 SER B CA 1
ATOM 1997 C C . SER B 1 98 ? 3.041 -4.238 -21.688 1 96.25 98 SER B C 1
ATOM 1999 O O . SER B 1 98 ? 3.705 -3.426 -21.031 1 96.25 98 SER B O 1
ATOM 2001 N N . ASP B 1 99 ? 1.979 -4.805 -21.234 1 96 99 ASP B N 1
ATOM 2002 C CA . ASP B 1 99 ? 1.501 -4.582 -19.859 1 96 99 ASP B CA 1
ATOM 2003 C C . ASP B 1 99 ? 2.514 -5.082 -18.844 1 96 99 ASP B C 1
ATOM 2005 O O . ASP B 1 99 ? 2.838 -4.375 -17.891 1 96 99 ASP B O 1
ATOM 2009 N N . LEU B 1 100 ? 2.98 -6.254 -19.062 1 97.12 100 LEU B N 1
ATOM 2010 C CA . LEU B 1 100 ? 3.984 -6.816 -18.172 1 97.12 100 LEU B CA 1
ATOM 2011 C C . LEU B 1 100 ? 5.254 -5.973 -18.172 1 97.12 100 LEU B C 1
ATOM 2013 O O . LEU B 1 100 ? 5.801 -5.66 -17.109 1 97.12 100 LEU B O 1
ATOM 2017 N N . HIS B 1 101 ? 5.742 -5.617 -19.281 1 97.44 101 HIS B N 1
ATOM 2018 C CA . HIS B 1 101 ? 6.969 -4.832 -19.375 1 97.44 101 HIS B CA 1
ATOM 2019 C C . HIS B 1 101 ? 6.836 -3.504 -18.641 1 97.44 101 HIS B C 1
ATOM 2021 O O . HIS B 1 101 ? 7.758 -3.084 -17.938 1 97.44 101 HIS B O 1
ATOM 2027 N N . GLY B 1 102 ? 5.707 -2.846 -18.828 1 97.88 102 GLY B N 1
ATOM 2028 C CA . GLY B 1 102 ? 5.465 -1.614 -18.094 1 97.88 102 GLY B CA 1
ATOM 2029 C C . GLY B 1 102 ? 5.559 -1.785 -16.594 1 97.88 102 GLY B C 1
ATOM 2030 O O . GLY B 1 102 ? 6.188 -0.976 -15.914 1 97.88 102 GLY B O 1
ATOM 2031 N N . ARG B 1 103 ? 4.941 -2.807 -16.062 1 97.75 103 ARG B N 1
ATOM 2032 C CA . ARG B 1 103 ? 4.984 -3.088 -14.633 1 97.75 103 ARG B CA 1
ATOM 2033 C C . ARG B 1 103 ? 6.406 -3.389 -14.172 1 97.75 103 ARG B C 1
ATOM 2035 O O . ARG B 1 103 ? 6.844 -2.9 -13.125 1 97.75 103 ARG B O 1
ATOM 2042 N N . LEU B 1 104 ? 7.098 -4.211 -14.969 1 98.31 104 LEU B N 1
ATOM 2043 C CA . LEU B 1 104 ? 8.469 -4.574 -14.625 1 98.31 104 LEU B CA 1
ATOM 2044 C C . LEU B 1 104 ? 9.367 -3.342 -14.609 1 98.31 104 LEU B C 1
ATOM 2046 O O . LEU B 1 104 ? 10.227 -3.207 -13.734 1 98.31 104 LEU B O 1
ATOM 2050 N N . THR B 1 105 ? 9.156 -2.451 -15.516 1 98.31 105 THR B N 1
ATOM 2051 C CA . THR B 1 105 ? 9.93 -1.217 -15.602 1 98.31 105 THR B CA 1
ATOM 2052 C C . THR B 1 105 ? 9.688 -0.343 -14.375 1 98.31 105 THR B C 1
ATOM 2054 O O . THR B 1 105 ? 10.633 0.112 -13.727 1 98.31 105 THR B O 1
ATOM 2057 N N . VAL B 1 106 ? 8.516 -0.131 -14.016 1 98.06 106 VAL B N 1
ATOM 2058 C CA . VAL B 1 106 ? 8.148 0.708 -12.883 1 98.06 106 VAL B CA 1
ATOM 2059 C C . VAL B 1 106 ? 8.68 0.099 -11.586 1 98.06 106 VAL B C 1
ATOM 2061 O O . VAL B 1 106 ? 9.297 0.794 -10.781 1 98.06 106 VAL B O 1
ATOM 2064 N N . LEU B 1 107 ? 8.461 -1.188 -11.398 1 98.62 107 LEU B N 1
ATOM 2065 C CA . LEU B 1 107 ? 8.852 -1.869 -10.164 1 98.62 107 LEU B CA 1
ATOM 2066 C C . LEU B 1 107 ? 10.375 -1.913 -10.031 1 98.62 107 LEU B C 1
ATOM 2068 O O . LEU B 1 107 ? 10.906 -1.815 -8.922 1 98.62 107 LEU B O 1
ATOM 2072 N N . THR B 1 108 ? 11.078 -2.096 -11.164 1 98.81 108 THR B N 1
ATOM 2073 C CA . THR B 1 108 ? 12.539 -2.086 -11.148 1 98.81 108 THR B CA 1
ATOM 2074 C C . THR B 1 108 ? 13.062 -0.692 -10.812 1 98.81 108 THR B C 1
ATOM 2076 O O . THR B 1 108 ? 13.969 -0.544 -9.992 1 98.81 108 THR B O 1
ATOM 2079 N N . ALA B 1 109 ? 12.477 0.319 -11.398 1 98.56 109 ALA B N 1
ATOM 2080 C CA . ALA B 1 109 ? 12.867 1.7 -11.125 1 98.56 109 ALA B CA 1
ATOM 2081 C C . ALA B 1 109 ? 12.625 2.062 -9.664 1 98.56 109 ALA B C 1
ATOM 2083 O O . ALA B 1 109 ? 13.383 2.836 -9.07 1 98.56 109 ALA B O 1
ATOM 2084 N N . ALA B 1 110 ? 11.625 1.479 -9.07 1 98.12 110 ALA B N 1
ATOM 2085 C CA . ALA B 1 110 ? 11.266 1.748 -7.676 1 98.12 110 ALA B CA 1
ATOM 2086 C C . ALA B 1 110 ? 12.156 0.962 -6.719 1 98.12 110 ALA B C 1
ATOM 2088 O O . ALA B 1 110 ? 12.062 1.129 -5.5 1 98.12 110 ALA B O 1
ATOM 2089 N N . GLY B 1 111 ? 12.93 0.082 -7.277 1 98.75 111 GLY B N 1
ATOM 2090 C CA . GLY B 1 111 ? 13.836 -0.705 -6.457 1 98.75 111 GLY B CA 1
ATOM 2091 C C . GLY B 1 111 ? 13.172 -1.912 -5.82 1 98.75 111 GLY B C 1
ATOM 2092 O O . GLY B 1 111 ? 13.695 -2.479 -4.855 1 98.75 111 GLY B O 1
ATOM 2093 N N . LEU B 1 112 ? 12.047 -2.311 -6.285 1 98.81 112 LEU B N 1
ATOM 2094 C CA . LEU B 1 112 ? 11.32 -3.445 -5.723 1 98.81 112 LEU B CA 1
ATOM 2095 C C . LEU B 1 112 ? 11.68 -4.734 -6.449 1 98.81 112 LEU B C 1
ATOM 2097 O O . LEU B 1 112 ? 11.578 -5.824 -5.879 1 98.81 112 LEU B O 1
ATOM 2101 N N . LEU B 1 113 ? 12.078 -4.602 -7.699 1 98.88 113 LEU B N 1
ATOM 2102 C CA . LEU B 1 113 ? 12.523 -5.742 -8.492 1 98.88 113 LEU B CA 1
ATOM 2103 C C . LEU B 1 113 ? 13.961 -5.551 -8.961 1 98.88 113 LEU B C 1
ATOM 2105 O O . LEU B 1 113 ? 14.422 -4.418 -9.117 1 98.88 113 LEU B O 1
ATOM 2109 N N . ALA B 1 114 ? 14.609 -6.602 -9.141 1 98.88 114 ALA B N 1
ATOM 2110 C CA . ALA B 1 114 ? 15.922 -6.633 -9.781 1 98.88 114 ALA B CA 1
ATOM 2111 C C . ALA B 1 114 ? 15.953 -7.652 -10.914 1 98.88 114 ALA B C 1
ATOM 2113 O O . ALA B 1 114 ? 15.406 -8.75 -10.789 1 98.88 114 ALA B O 1
ATOM 2114 N N . GLU B 1 115 ? 16.562 -7.273 -12.031 1 98.5 115 GLU B N 1
ATOM 2115 C CA . GLU B 1 115 ? 16.734 -8.195 -13.148 1 98.5 115 GLU B CA 1
ATOM 2116 C C . GLU B 1 115 ? 17.703 -9.32 -12.797 1 98.5 115 GLU B C 1
ATOM 2118 O O . GLU B 1 115 ? 18.703 -9.102 -12.109 1 98.5 115 GLU B O 1
ATOM 2123 N N . THR B 1 116 ? 17.375 -10.508 -13.227 1 98.31 116 THR B N 1
ATOM 2124 C CA . THR B 1 116 ? 18.234 -11.672 -13.039 1 98.31 116 THR B CA 1
ATOM 2125 C C . THR B 1 116 ? 18.094 -12.641 -14.203 1 98.31 116 THR B C 1
ATOM 2127 O O . THR B 1 116 ? 17.312 -12.398 -15.133 1 98.31 116 THR B O 1
ATOM 2130 N N . GLU B 1 117 ? 18.953 -13.641 -14.258 1 97.56 117 GLU B N 1
ATOM 2131 C CA . GLU B 1 117 ? 18.859 -14.703 -15.25 1 97.56 117 GLU B CA 1
ATOM 2132 C C . GLU B 1 117 ? 18.172 -15.938 -14.664 1 97.56 117 GLU B C 1
ATOM 2134 O O . GLU B 1 117 ? 18.562 -16.422 -13.594 1 97.56 117 GLU B O 1
ATOM 2139 N N . VAL B 1 118 ? 17.141 -16.359 -15.32 1 96.94 118 VAL B N 1
ATOM 2140 C CA . VAL B 1 118 ? 16.438 -17.578 -14.93 1 96.94 118 VAL B CA 1
ATOM 2141 C C . VAL B 1 118 ? 16.453 -18.578 -16.094 1 96.94 118 VAL B C 1
ATOM 2143 O O . VAL B 1 118 ? 15.852 -18.328 -17.141 1 96.94 118 VAL B O 1
ATOM 2146 N N . ALA B 1 119 ? 17.109 -19.734 -15.859 1 94.94 119 ALA B N 1
ATOM 2147 C CA . ALA B 1 119 ? 17.234 -20.766 -16.891 1 94.94 119 ALA B CA 1
ATOM 2148 C C . ALA B 1 119 ? 17.734 -20.156 -18.203 1 94.94 119 ALA B C 1
ATOM 2150 O O . ALA B 1 119 ? 17.141 -20.406 -19.266 1 94.94 119 ALA B O 1
ATOM 2151 N N . GLY B 1 120 ? 18.656 -19.25 -18.156 1 95.69 120 GLY B N 1
ATOM 2152 C CA . GLY B 1 120 ? 19.328 -18.688 -19.312 1 95.69 120 GLY B CA 1
ATOM 2153 C C . GLY B 1 120 ? 18.578 -17.547 -19.953 1 95.69 120 GLY B C 1
ATOM 2154 O O . GLY B 1 120 ? 18.984 -17.016 -20.984 1 95.69 120 GLY B O 1
ATOM 2155 N N . GLU B 1 121 ? 17.5 -17.188 -19.391 1 96 121 GLU B N 1
ATOM 2156 C CA . GLU B 1 121 ? 16.688 -16.109 -19.953 1 96 121 GLU B CA 1
ATOM 2157 C C . GLU B 1 121 ? 16.516 -14.969 -18.969 1 96 121 GLU B C 1
ATOM 2159 O O . GLU B 1 121 ? 16.781 -15.133 -17.766 1 96 121 GLU B O 1
ATOM 2164 N N . ARG B 1 122 ? 16.094 -13.828 -19.516 1 97.38 122 ARG B N 1
ATOM 2165 C CA . ARG B 1 122 ? 15.859 -12.672 -18.672 1 97.38 122 ARG B CA 1
ATOM 2166 C C . ARG B 1 122 ? 14.703 -12.938 -17.703 1 97.38 122 ARG B C 1
ATOM 2168 O O . ARG B 1 122 ? 13.648 -13.422 -18.109 1 97.38 122 ARG B O 1
ATOM 2175 N N . GLY B 1 123 ? 14.945 -12.641 -16.438 1 98.56 123 GLY B N 1
ATOM 2176 C CA . GLY B 1 123 ? 13.922 -12.766 -15.398 1 98.56 123 GLY B CA 1
ATOM 2177 C C . GLY B 1 123 ? 14.047 -11.711 -14.312 1 98.56 123 GLY B C 1
ATOM 2178 O O . GLY B 1 123 ? 14.812 -10.758 -14.453 1 98.56 123 GLY B O 1
ATOM 2179 N N . TYR B 1 124 ? 13.234 -11.852 -13.297 1 98.75 124 TYR B N 1
ATOM 2180 C CA . TYR B 1 124 ? 13.227 -10.867 -12.219 1 98.75 124 TYR B CA 1
ATOM 2181 C C . TYR B 1 124 ? 13.031 -11.547 -10.867 1 98.75 124 TYR B C 1
ATOM 2183 O O . TYR B 1 124 ? 12.391 -12.594 -10.781 1 98.75 124 TYR B O 1
ATOM 2191 N N . ARG B 1 125 ? 13.617 -10.953 -9.875 1 98.75 125 ARG B N 1
ATOM 2192 C CA . ARG B 1 125 ? 13.43 -11.32 -8.469 1 98.75 125 ARG B CA 1
ATOM 2193 C C . ARG B 1 125 ? 13.078 -10.094 -7.629 1 98.75 125 ARG B C 1
ATOM 2195 O O 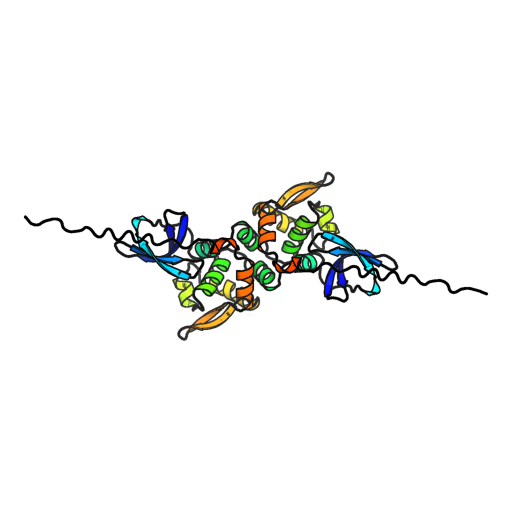. ARG B 1 125 ? 13.375 -8.961 -8.016 1 98.75 125 ARG B O 1
ATOM 2202 N N . ILE B 1 126 ? 12.445 -10.328 -6.48 1 98.69 126 ILE B N 1
ATOM 2203 C CA . ILE B 1 126 ? 12.195 -9.195 -5.586 1 98.69 126 ILE B CA 1
ATOM 2204 C C . ILE B 1 126 ? 13.484 -8.805 -4.871 1 98.69 126 ILE B C 1
ATOM 2206 O O . ILE B 1 126 ? 14.367 -9.641 -4.676 1 98.69 126 ILE B O 1
ATOM 2210 N N . THR B 1 127 ? 13.578 -7.582 -4.531 1 98.81 127 THR B N 1
ATOM 2211 C CA . THR B 1 127 ? 14.703 -7.078 -3.754 1 98.81 127 THR B CA 1
ATOM 2212 C C . THR B 1 127 ? 14.438 -7.223 -2.258 1 98.81 127 THR B C 1
ATOM 2214 O O . THR B 1 127 ? 13.328 -7.574 -1.851 1 98.81 127 THR B O 1
ATOM 2217 N N . ASP B 1 128 ? 15.516 -7 -1.467 1 98.31 128 ASP B N 1
ATOM 2218 C CA . ASP B 1 128 ? 15.352 -6.953 -0.017 1 98.31 128 ASP B CA 1
ATOM 2219 C C . ASP B 1 128 ? 14.32 -5.898 0.387 1 98.31 128 ASP B C 1
ATOM 2221 O O . ASP B 1 128 ? 13.555 -6.098 1.332 1 98.31 128 ASP B O 1
ATOM 2225 N N . LYS B 1 129 ? 14.328 -4.762 -0.27 1 98.25 129 LYS B N 1
ATOM 2226 C CA . LYS B 1 129 ? 13.367 -3.695 -0.008 1 98.25 129 LYS B CA 1
ATOM 2227 C C . LYS B 1 129 ? 11.938 -4.188 -0.205 1 98.25 129 LYS B C 1
ATOM 2229 O O . LYS B 1 129 ? 11.055 -3.902 0.612 1 98.25 129 LYS B O 1
ATOM 2234 N N . CYS B 1 130 ? 11.758 -4.891 -1.276 1 98.56 130 CYS B N 1
ATOM 2235 C CA . CYS B 1 130 ? 10.43 -5.41 -1.566 1 98.56 130 CYS B CA 1
ATOM 2236 C C . CYS B 1 130 ? 10 -6.434 -0.52 1 98.56 130 CYS B C 1
ATOM 2238 O O . CYS B 1 130 ? 8.844 -6.457 -0.102 1 98.56 130 CYS B O 1
ATOM 2240 N N . GLU B 1 131 ? 10.945 -7.289 -0.151 1 97.38 131 GLU B N 1
ATOM 2241 C CA . GLU B 1 131 ? 10.641 -8.273 0.884 1 97.38 131 GLU B CA 1
ATOM 2242 C C . GLU B 1 131 ? 10.18 -7.594 2.17 1 97.38 131 GLU B C 1
ATOM 2244 O O . GLU B 1 131 ? 9.18 -8.008 2.771 1 97.38 131 GLU B O 1
ATOM 2249 N N . ARG B 1 132 ? 10.828 -6.605 2.557 1 96.31 132 ARG B N 1
ATOM 2250 C CA . ARG B 1 132 ? 10.477 -5.859 3.76 1 96.31 132 ARG B CA 1
ATOM 2251 C C . ARG B 1 132 ? 9.117 -5.188 3.607 1 96.31 132 ARG B C 1
ATOM 2253 O O . ARG B 1 132 ? 8.328 -5.141 4.555 1 96.31 132 ARG B O 1
ATOM 2260 N N . ALA B 1 133 ? 8.852 -4.648 2.455 1 96.94 133 ALA B N 1
ATOM 2261 C CA . ALA B 1 133 ? 7.57 -4.004 2.195 1 96.94 133 ALA B CA 1
ATOM 2262 C C . ALA B 1 133 ? 6.418 -4.996 2.33 1 96.94 133 ALA B C 1
ATOM 2264 O O . ALA B 1 133 ? 5.418 -4.707 2.986 1 96.94 133 ALA B O 1
ATOM 2265 N N . LEU B 1 134 ? 6.613 -6.125 1.704 1 96.44 134 LEU B N 1
ATOM 2266 C CA . LEU B 1 134 ? 5.562 -7.141 1.739 1 96.44 134 LEU B CA 1
ATOM 2267 C C . LEU B 1 134 ? 5.336 -7.641 3.162 1 96.44 134 LEU B C 1
ATOM 2269 O O . LEU B 1 134 ? 4.199 -7.883 3.564 1 96.44 134 LEU B O 1
ATOM 2273 N N . GLU B 1 135 ? 6.414 -7.82 3.912 1 93.06 135 GLU B N 1
ATOM 2274 C CA . GLU B 1 135 ? 6.297 -8.211 5.316 1 93.06 135 GLU B CA 1
ATOM 2275 C C . GLU B 1 135 ? 5.52 -7.168 6.113 1 93.06 135 GLU B C 1
ATOM 2277 O O . GLU B 1 135 ? 4.75 -7.512 7.012 1 93.06 135 GLU B O 1
ATOM 2282 N N . GLY B 1 136 ? 5.73 -5.953 5.738 1 93.12 136 GLY B N 1
ATOM 2283 C CA . GLY B 1 136 ? 5.113 -4.848 6.449 1 93.12 136 GLY B CA 1
ATOM 2284 C C . GLY B 1 136 ? 3.617 -4.75 6.215 1 93.12 136 GLY B C 1
ATOM 2285 O O . GLY B 1 136 ? 2.902 -4.102 6.984 1 93.12 136 GLY B O 1
ATOM 2286 N N . ILE B 1 137 ? 3.133 -5.367 5.195 1 93.31 137 ILE B N 1
ATOM 2287 C CA . ILE B 1 137 ? 1.708 -5.211 4.926 1 93.31 137 ILE B CA 1
ATOM 2288 C C . ILE B 1 137 ? 0.993 -6.543 5.145 1 93.31 137 ILE B C 1
ATOM 2290 O O . ILE B 1 137 ? -0.228 -6.629 4.996 1 93.31 137 ILE B O 1
ATOM 2294 N N . ARG B 1 138 ? 1.709 -7.555 5.477 1 82.12 138 ARG B N 1
ATOM 2295 C CA . ARG B 1 138 ? 1.101 -8.852 5.738 1 82.12 138 ARG B CA 1
ATOM 2296 C C . ARG B 1 138 ? 0.446 -8.891 7.113 1 82.12 138 ARG B C 1
ATOM 2298 O O . ARG B 1 138 ? 0.934 -8.258 8.055 1 82.12 138 ARG B O 1
ATOM 2305 N N . SER B 1 139 ? -0.897 -9.242 7.227 1 65.62 139 SER B N 1
ATOM 2306 C CA . SER B 1 139 ? -1.643 -9.344 8.477 1 65.62 139 SER B CA 1
ATOM 2307 C C . SER B 1 139 ? -1.006 -10.352 9.422 1 65.62 139 SER B C 1
ATOM 2309 O O . SER B 1 139 ? -0.488 -11.383 8.984 1 65.62 139 SER B O 1
ATOM 2311 N N . ALA B 1 140 ? -0.63 -9.953 10.688 1 49.94 140 ALA B N 1
ATOM 2312 C CA . ALA B 1 140 ? -0.152 -10.859 11.727 1 49.94 140 ALA B CA 1
ATOM 2313 C C . ALA B 1 140 ? -0.998 -12.133 11.766 1 49.94 140 ALA B C 1
ATOM 2315 O O . ALA B 1 140 ? -0.497 -13.211 12.102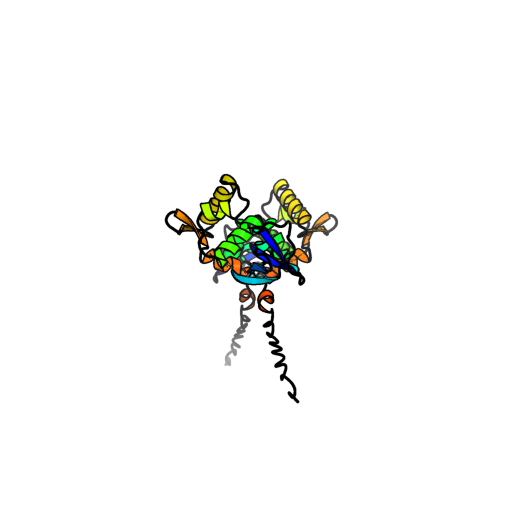 1 49.94 140 ALA B O 1
ATOM 2316 N N . ASP B 1 141 ? -2.279 -12.086 11.633 1 48.16 141 ASP B N 1
ATOM 2317 C CA . ASP B 1 141 ? -3.139 -13.227 11.945 1 48.16 141 ASP B CA 1
ATOM 2318 C C . ASP B 1 141 ? -2.932 -14.359 10.953 1 48.16 141 ASP B C 1
ATOM 2320 O O . ASP B 1 141 ? -3.516 -15.438 11.094 1 48.16 141 ASP B O 1
ATOM 2324 N N . ALA B 1 142 ? -2.338 -14.133 9.883 1 46.62 142 ALA B N 1
ATOM 2325 C CA . ALA B 1 142 ? -2.314 -15.273 8.961 1 46.62 142 ALA B CA 1
ATOM 2326 C C . ALA B 1 142 ? -1.635 -16.484 9.602 1 46.62 142 ALA B C 1
ATOM 2328 O O . ALA B 1 142 ? -1.908 -17.625 9.227 1 46.62 142 ALA B O 1
ATOM 2329 N N . ASP B 1 143 ? -0.633 -16.25 10.32 1 41.91 143 ASP B N 1
ATOM 2330 C CA . ASP B 1 143 ? 0.056 -17.453 10.805 1 41.91 143 ASP B CA 1
ATOM 2331 C C . ASP B 1 143 ? -0.812 -18.219 11.797 1 41.91 143 ASP B C 1
ATOM 2333 O O . ASP B 1 143 ? -0.389 -19.25 12.328 1 41.91 143 ASP B O 1
ATOM 2337 N N . SER B 1 144 ? -1.78 -17.578 12.289 1 38.31 144 SER B N 1
ATOM 2338 C CA . SER B 1 144 ? -2.342 -18.375 13.383 1 38.31 144 SER B CA 1
ATOM 2339 C C . SER B 1 144 ? -3.117 -19.578 12.852 1 38.31 144 SER B C 1
ATOM 2341 O O . SER B 1 144 ? -4.207 -19.875 13.336 1 38.31 144 SER B O 1
ATOM 2343 N N . GLU B 1 145 ? -3.111 -19.828 11.633 1 38.81 145 GLU B N 1
ATOM 2344 C CA . GLU B 1 145 ? -3.801 -21.109 11.453 1 38.81 145 GLU B CA 1
ATOM 2345 C C . GLU B 1 145 ? -3.092 -22.234 12.203 1 38.81 145 GLU B C 1
ATOM 2347 O O . GLU B 1 145 ? -1.885 -22.422 12.047 1 38.81 145 GLU B O 1
ATOM 2352 N N . GLY B 1 146 ? -3.504 -22.5 13.406 1 35.94 146 GLY B N 1
ATOM 2353 C CA . GLY B 1 146 ? -3.17 -23.656 14.227 1 35.94 146 GLY B CA 1
ATOM 2354 C C . GLY B 1 146 ? -2.949 -24.922 13.414 1 35.94 146 GLY B C 1
ATOM 2355 O O . GLY B 1 146 ? -3.377 -25 12.266 1 35.94 146 GLY B O 1
ATOM 2356 N N . PRO B 1 147 ? -1.985 -25.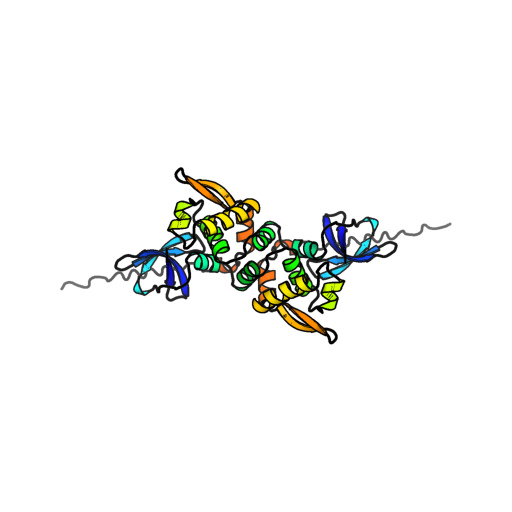625 13.672 1 39.47 147 PRO B N 1
ATOM 2357 C CA . PRO B 1 147 ? -1.672 -26.922 13.078 1 39.47 147 PRO B CA 1
ATOM 2358 C C . PRO B 1 147 ? -2.914 -27.781 12.852 1 39.47 147 PRO B C 1
ATOM 2360 O O . PRO B 1 147 ? -3.836 -27.766 13.672 1 39.47 147 PRO B O 1
ATOM 2363 N N . VAL B 1 148 ? -3.428 -27.891 11.75 1 38.72 148 VAL B N 1
ATOM 2364 C CA . VAL B 1 148 ? -4.422 -28.938 11.523 1 38.72 148 VAL B CA 1
ATOM 2365 C C . VAL B 1 148 ? -3.949 -30.25 12.156 1 38.72 148 VAL B C 1
ATOM 2367 O O . VAL B 1 148 ? -2.828 -30.703 11.898 1 38.72 148 VAL B O 1
ATOM 2370 N N . GLU B 1 149 ? -4.277 -30.562 13.375 1 39.22 149 GLU B N 1
ATOM 2371 C CA . GLU B 1 149 ? -4.082 -31.875 13.984 1 39.22 149 GLU B CA 1
ATOM 2372 C C . GLU B 1 149 ? -4.52 -33 13.031 1 39.22 149 GLU B C 1
ATOM 2374 O O . GLU B 1 149 ? -5.637 -32.969 12.516 1 39.22 149 GLU B O 1
ATOM 2379 N N . SER B 1 150 ? -3.629 -33.5 12.242 1 35.28 150 SER B N 1
ATOM 2380 C CA . SER B 1 150 ? -3.797 -34.781 11.523 1 35.28 150 SER B CA 1
ATOM 2381 C C . SER B 1 150 ? -4.445 -35.844 12.414 1 35.28 150 SER B C 1
ATOM 2383 O O . SER B 1 150 ? -3.832 -36.312 13.367 1 35.28 150 SER B O 1
ATOM 2385 N N . SER B 1 151 ? -5.73 -35.75 12.812 1 36.38 151 SER B N 1
ATOM 2386 C CA . SER B 1 151 ? -6.355 -36.906 13.453 1 36.38 151 SER B CA 1
ATOM 2387 C C . SER B 1 151 ? -6.227 -38.156 12.594 1 36.38 151 SER B C 1
ATOM 2389 O O . SER B 1 151 ? -6.836 -38.25 11.523 1 36.38 151 SER B O 1
ATOM 2391 N N . GLY B 1 152 ? -5.051 -38.75 12.375 1 34.47 152 GLY B N 1
ATOM 2392 C CA . GLY B 1 152 ? -4.82 -40.094 11.875 1 34.47 152 GLY B CA 1
ATOM 2393 C C . GLY B 1 152 ? -5.699 -41.125 12.539 1 34.47 152 GLY B C 1
ATOM 2394 O O . GLY B 1 152 ? -5.477 -41.5 13.695 1 34.47 152 GLY B O 1
ATOM 2395 N N . THR B 1 153 ? -7.012 -41.062 12.477 1 38.41 153 THR B N 1
ATOM 2396 C CA . THR B 1 153 ? -7.828 -42.188 12.969 1 38.41 153 THR B CA 1
ATOM 2397 C C . THR B 1 153 ? -7.465 -43.469 12.258 1 38.41 153 THR B C 1
ATOM 2399 O O . THR B 1 153 ? -7.699 -43.625 11.055 1 38.41 153 THR B O 1
ATOM 2402 N N . ALA B 1 154 ? -6.211 -44.094 12.367 1 39.75 154 ALA B N 1
ATOM 2403 C CA . ALA B 1 154 ? -5.953 -45.438 11.898 1 39.75 154 ALA B CA 1
ATOM 2404 C C . ALA B 1 154 ? -6.879 -46.438 12.578 1 39.75 154 ALA B C 1
ATOM 2406 O O . ALA B 1 154 ? -6.797 -46.656 13.789 1 39.75 154 ALA B O 1
ATOM 2407 N N . SER B 1 155 ? -8.172 -46.562 12.188 1 36.66 155 SER B N 1
ATOM 2408 C CA . SER B 1 155 ? -9.062 -47.625 12.609 1 36.66 155 SER B CA 1
ATOM 2409 C C . SER B 1 155 ? -8.453 -49 12.312 1 36.66 155 SER B C 1
ATOM 2411 O O . SER B 1 155 ? -8.195 -49.312 11.148 1 36.66 155 SER B O 1
ATOM 2413 N N . SER B 1 156 ? -7.508 -49.531 13.133 1 36.69 156 SER B N 1
ATOM 2414 C CA . SER B 1 156 ? -7.008 -50.906 13.133 1 36.69 156 SER B CA 1
ATOM 2415 C C . SER B 1 156 ? -8.156 -51.906 13.211 1 36.69 156 SER B C 1
ATOM 2417 O O . SER B 1 156 ? -8.875 -51.938 14.211 1 36.69 156 SER B O 1
ATOM 2419 N N . GLY B 1 157 ? -9 -52.125 12.164 1 38.09 157 GLY B N 1
ATOM 2420 C CA . GLY B 1 157 ? -10 -53.188 12.102 1 38.09 157 GLY B CA 1
ATOM 2421 C C . GLY B 1 157 ? -9.422 -54.562 12.344 1 38.09 157 GLY B C 1
ATOM 2422 O O . GLY B 1 157 ? -8.461 -54.969 11.68 1 38.09 157 GLY B O 1
ATOM 2423 N N . GLY B 1 158 ? -9.336 -55.125 13.594 1 40.53 158 GLY B N 1
ATOM 2424 C CA . GLY B 1 158 ? -9.008 -56.438 14.086 1 40.53 158 GLY B CA 1
ATOM 2425 C C . GLY B 1 158 ? -9.805 -57.531 13.406 1 40.53 158 GLY B C 1
ATOM 2426 O O . GLY B 1 158 ? -11.023 -57.406 13.234 1 40.53 158 GLY B O 1
ATOM 2427 N N . PRO B 1 159 ? -9.312 -58.219 12.289 1 40.88 159 PRO B N 1
ATOM 2428 C CA . PRO B 1 159 ? -10 -59.344 11.703 1 40.88 159 PRO B CA 1
ATOM 2429 C C . PRO B 1 159 ? -10.461 -60.375 12.758 1 40.88 159 PRO B C 1
ATOM 2431 O O . PRO B 1 159 ? -9.789 -60.562 13.773 1 40.88 159 PRO B O 1
ATOM 2434 N N . ASP B 1 160 ? -11.727 -60.438 13.203 1 37.25 160 ASP B N 1
ATOM 2435 C CA . ASP B 1 160 ? -12.406 -61.438 14.023 1 37.25 160 ASP B CA 1
ATOM 2436 C C . ASP B 1 160 ? -11.969 -62.844 13.633 1 37.25 160 ASP B C 1
ATOM 2438 O O . ASP B 1 160 ? -11.445 -63.062 12.539 1 37.25 160 ASP B O 1
ATOM 2442 N N . SER B 1 161 ? -12.453 -63.875 14.5 1 37.38 161 SER B N 1
ATOM 2443 C CA . SER B 1 161 ? -12.352 -65.25 14.898 1 37.38 161 SER B CA 1
ATOM 2444 C C . SER B 1 161 ? -12.781 -66.188 13.773 1 37.38 161 SER B C 1
ATOM 2446 O O . SER B 1 161 ? -13.93 -66.125 13.328 1 37.38 161 SER B O 1
ATOM 2448 N N . ALA B 1 162 ? -11.961 -66.562 12.945 1 38.19 162 ALA B N 1
ATOM 2449 C CA . ALA B 1 162 ? -12.109 -67.75 12.117 1 38.19 162 ALA B CA 1
ATOM 2450 C C . ALA B 1 162 ? -12.461 -69 12.969 1 38.19 162 ALA B C 1
ATOM 2452 O O . ALA B 1 162 ? -11.695 -69.375 13.844 1 38.19 162 ALA B O 1
ATOM 2453 N N . SER B 1 163 ? -13.828 -69.062 13.445 1 28.12 163 SER B N 1
ATOM 2454 C CA . SER B 1 163 ? -14.227 -70.438 13.477 1 28.12 163 SER B CA 1
ATOM 2455 C C . SER B 1 163 ? -14.148 -71.062 12.086 1 28.12 163 SER B C 1
ATOM 2457 O O . SER B 1 163 ? -14.484 -70.438 11.094 1 28.12 163 SER B O 1
#

pLDDT: mean 86.72, std 20.16, range [28.12, 98.88]

Nearest PDB structures (foldseek):
  3f6o-assembly1_A  TM=6.637E-01  e=4.832E-04  Rhodococcus jostii RHA1
  1u2w-assembly1_B  TM=7.298E-01  e=2.259E-03  Staphylococcus aureus
  3f72-assembly1_B  TM=7.308E-01  e=3.226E-03  Staphylococcus aureus
  2rdp-assembly1_A-2  TM=7.861E-01  e=2.425E-02  Geobacillus stearothermophilus
  4jba-assembly1_B  TM=7.476E-01  e=8.943E-02  Escherichia coli K-12